Protein AF-A0A285V7R1-F1 (afdb_monomer_lite)

Foldseek 3Di:
DPDFFDLQLLVPQPVFDNLQSNLLRVLLVVQLVQAVVLVVVDDPVHDSLRDDDDPAYPVNLDQPLCVVVDDPVLSVLLSLLSSLLRCCSRHPFLEARFFLSVVSSVVSSLVSSVVVLVVQVVCVVVVHDDPDPDPRDSVSHDSPCVCVSHYPDDPSCLSNDPVSRPVCVPPPSCVVVVHDNRNPSVRRLPTDPPNPDCSRSVNVVDDPDPPDPDPD

Structure (mmCIF, N/CA/C/O backbone):
data_AF-A0A285V7R1-F1
#
_entry.id   AF-A0A285V7R1-F1
#
loop_
_atom_site.group_PDB
_atom_site.id
_atom_site.type_symbol
_atom_site.label_atom_id
_atom_site.label_alt_id
_atom_site.label_comp_id
_atom_site.label_asym_id
_atom_site.label_entity_id
_atom_site.label_seq_id
_atom_site.pdbx_PDB_ins_code
_atom_site.Cartn_x
_atom_site.Cartn_y
_atom_site.Cartn_z
_atom_site.occupancy
_atom_site.B_iso_or_equiv
_atom_site.auth_seq_id
_atom_site.auth_comp_id
_atom_site.auth_asym_id
_atom_site.auth_atom_id
_atom_site.pdbx_PDB_model_num
ATOM 1 N N . MET A 1 1 ? 13.152 -9.644 11.457 1.00 49.81 1 MET A N 1
ATOM 2 C CA . MET A 1 1 ? 12.628 -9.330 10.112 1.00 49.81 1 MET A CA 1
ATOM 3 C C . MET A 1 1 ? 13.692 -9.621 9.064 1.00 49.81 1 MET A C 1
ATOM 5 O O . MET A 1 1 ? 14.851 -9.293 9.326 1.00 49.81 1 MET A O 1
ATOM 9 N N . PRO A 1 2 ? 13.349 -10.250 7.923 1.00 57.34 2 PRO A N 1
ATOM 10 C CA . PRO A 1 2 ? 14.206 -10.184 6.740 1.00 57.34 2 PRO A CA 1
ATOM 11 C C . PRO A 1 2 ? 14.468 -8.711 6.382 1.00 57.34 2 PRO A C 1
ATOM 13 O O . PRO A 1 2 ? 13.667 -7.837 6.711 1.00 57.34 2 PRO A O 1
ATOM 16 N N . GLY A 1 3 ? 15.622 -8.414 5.781 1.00 64.81 3 GLY A N 1
ATOM 17 C CA . GLY A 1 3 ? 15.921 -7.048 5.346 1.00 64.81 3 GLY A CA 1
ATOM 18 C C . GLY A 1 3 ? 14.883 -6.569 4.329 1.00 64.81 3 GLY A C 1
ATOM 19 O O . GLY A 1 3 ? 14.431 -7.364 3.503 1.00 64.81 3 GLY A O 1
ATOM 20 N N . ARG A 1 4 ? 14.505 -5.285 4.389 1.00 75.38 4 ARG A N 1
ATOM 21 C CA . ARG A 1 4 ? 13.627 -4.676 3.382 1.00 75.38 4 ARG A CA 1
ATOM 22 C C . ARG A 1 4 ? 14.263 -4.819 1.999 1.00 75.38 4 ARG A C 1
ATOM 24 O O . ARG A 1 4 ? 15.473 -4.630 1.866 1.00 75.38 4 ARG A O 1
ATOM 31 N N . ALA A 1 5 ? 13.445 -5.137 0.997 1.00 79.19 5 ALA A N 1
ATOM 32 C CA . ALA A 1 5 ? 13.899 -5.220 -0.383 1.00 79.19 5 ALA A CA 1
ATOM 33 C C . ALA A 1 5 ? 14.548 -3.904 -0.842 1.00 79.19 5 ALA A C 1
ATOM 35 O O . ALA A 1 5 ? 14.125 -2.802 -0.488 1.00 79.19 5 ALA A O 1
ATOM 36 N N . THR A 1 6 ? 15.594 -4.043 -1.641 1.00 83.62 6 THR A N 1
ATOM 37 C CA . THR A 1 6 ? 16.353 -2.963 -2.262 1.00 83.62 6 THR A CA 1
ATOM 38 C C . THR A 1 6 ? 15.964 -2.820 -3.733 1.00 83.62 6 THR A C 1
ATOM 40 O O . THR A 1 6 ? 15.313 -3.693 -4.308 1.00 83.62 6 THR A O 1
ATOM 43 N N . SER A 1 7 ? 16.418 -1.752 -4.391 1.00 80.94 7 SER A N 1
ATOM 44 C CA . SER A 1 7 ? 16.203 -1.571 -5.834 1.00 80.94 7 SER A CA 1
ATOM 45 C C . SER A 1 7 ? 16.801 -2.704 -6.680 1.00 80.94 7 SER A C 1
ATOM 47 O O . SER A 1 7 ? 16.308 -2.986 -7.770 1.00 80.94 7 SER A O 1
ATOM 49 N N . GLN A 1 8 ? 17.845 -3.380 -6.182 1.00 82.69 8 GLN A N 1
ATOM 50 C CA . GLN A 1 8 ? 18.452 -4.533 -6.855 1.00 82.69 8 GLN A CA 1
ATOM 51 C C . GLN A 1 8 ? 17.553 -5.768 -6.814 1.00 82.69 8 GLN A C 1
ATOM 53 O O . GLN A 1 8 ? 17.545 -6.529 -7.777 1.00 82.69 8 GLN A O 1
ATOM 58 N N . ASP A 1 9 ? 16.791 -5.947 -5.735 1.00 85.81 9 ASP A N 1
ATOM 59 C CA . ASP A 1 9 ? 15.893 -7.092 -5.585 1.00 85.81 9 ASP A CA 1
ATOM 60 C C . ASP A 1 9 ? 14.731 -6.962 -6.576 1.00 85.81 9 ASP A C 1
ATOM 62 O O . ASP A 1 9 ? 14.495 -7.863 -7.377 1.00 85.81 9 ASP A O 1
ATOM 66 N N . PHE A 1 10 ? 14.121 -5.773 -6.655 1.00 84.75 10 PHE A N 1
ATOM 67 C CA . PHE A 1 10 ? 13.084 -5.480 -7.650 1.00 84.75 10 PHE A CA 1
ATOM 68 C C . PHE A 1 10 ? 13.558 -5.768 -9.075 1.00 84.75 10 PHE A C 1
ATOM 70 O O . PHE A 1 10 ? 12.815 -6.370 -9.846 1.00 84.75 10 PHE A O 1
ATOM 77 N N . ALA A 1 11 ? 14.807 -5.424 -9.420 1.00 79.94 11 ALA A N 1
ATOM 78 C CA . ALA A 1 11 ? 15.379 -5.647 -10.750 1.00 79.94 11 ALA A CA 1
ATOM 79 C C . ALA A 1 11 ? 15.362 -7.119 -11.218 1.00 79.94 11 ALA A C 1
ATOM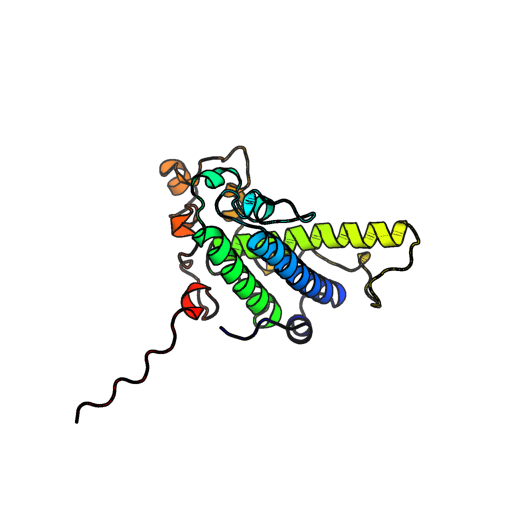 81 O O . ALA A 1 11 ? 15.471 -7.365 -12.422 1.00 79.94 11 ALA A O 1
ATOM 82 N N . ALA A 1 12 ? 15.208 -8.086 -10.308 1.00 81.12 12 ALA A N 1
ATOM 83 C CA . ALA A 1 12 ? 15.121 -9.508 -10.630 1.00 81.12 12 ALA A CA 1
ATOM 84 C C . ALA A 1 12 ? 13.745 -9.950 -11.173 1.00 81.12 12 ALA A C 1
ATOM 86 O O . ALA A 1 12 ? 13.634 -11.059 -11.700 1.00 81.12 12 ALA A O 1
ATOM 87 N N . TRP A 1 13 ? 12.705 -9.111 -11.098 1.00 84.06 13 TRP A N 1
ATOM 88 C CA . TRP A 1 13 ? 11.361 -9.446 -11.580 1.00 84.06 13 TRP A CA 1
ATOM 89 C C . TRP A 1 13 ? 11.229 -9.271 -13.100 1.00 84.06 13 TRP A C 1
ATOM 91 O O . TRP A 1 13 ? 10.840 -8.220 -13.606 1.00 84.06 13 TRP A O 1
ATOM 101 N N . LEU A 1 14 ? 11.591 -10.310 -13.853 1.00 82.50 14 LEU A N 1
ATOM 102 C CA . LEU A 1 14 ? 11.719 -10.247 -15.317 1.00 82.50 14 LEU A CA 1
ATOM 103 C C . LEU A 1 14 ? 10.397 -10.097 -16.087 1.00 82.50 14 LEU A C 1
ATOM 105 O O . LEU A 1 14 ? 10.441 -9.726 -17.257 1.00 82.50 14 LEU A O 1
ATOM 109 N N . GLU A 1 15 ? 9.258 -10.399 -15.463 1.00 86.25 15 GLU A N 1
ATOM 110 C CA . GLU A 1 15 ? 7.929 -10.281 -16.085 1.00 86.25 15 GLU A CA 1
ATOM 111 C C . GLU A 1 15 ? 7.497 -8.821 -16.260 1.00 86.25 15 GLU A C 1
ATOM 113 O O . GLU A 1 15 ? 6.800 -8.505 -17.218 1.00 86.25 15 GLU A O 1
ATOM 118 N N . LEU A 1 16 ? 7.980 -7.924 -15.396 1.00 87.12 16 LEU A N 1
ATOM 119 C CA . LEU A 1 16 ? 7.752 -6.488 -15.516 1.00 87.12 16 LEU A CA 1
ATOM 120 C C . LEU A 1 16 ? 8.839 -5.829 -16.367 1.00 87.12 16 LEU A C 1
ATOM 122 O O . LEU A 1 16 ? 9.988 -6.279 -16.422 1.00 87.12 16 LEU A O 1
ATOM 126 N N . ASN A 1 17 ? 8.519 -4.716 -17.020 1.00 90.19 17 ASN A N 1
ATOM 127 C CA . ASN A 1 17 ? 9.541 -3.929 -17.704 1.00 90.19 17 ASN A CA 1
ATOM 128 C C . ASN A 1 17 ? 10.424 -3.151 -16.688 1.00 90.19 17 ASN A C 1
ATOM 130 O O . ASN A 1 17 ? 10.045 -2.994 -15.522 1.00 90.19 17 ASN A O 1
ATOM 134 N N . PRO A 1 18 ? 11.636 -2.700 -17.076 1.00 88.75 18 PRO A N 1
ATOM 135 C CA . PRO A 1 18 ? 12.550 -2.011 -16.162 1.00 88.75 18 PRO A CA 1
ATOM 136 C C . PRO A 1 18 ? 11.983 -0.749 -15.508 1.00 88.75 18 PRO A C 1
ATOM 138 O O . PRO A 1 18 ? 12.280 -0.513 -14.337 1.00 88.75 18 PRO A O 1
ATOM 141 N N . ASP A 1 19 ? 11.189 0.031 -16.241 1.00 89.06 19 ASP A N 1
ATOM 142 C CA . ASP A 1 19 ? 10.582 1.267 -15.748 1.00 89.06 19 ASP A CA 1
ATOM 143 C C . ASP A 1 19 ? 9.539 0.972 -14.671 1.00 89.06 19 ASP A C 1
ATOM 145 O O . ASP A 1 19 ? 9.616 1.520 -13.576 1.00 89.06 19 ASP A O 1
ATOM 149 N N . THR A 1 20 ? 8.669 -0.007 -14.913 1.00 91.62 20 THR A N 1
ATOM 150 C CA . THR A 1 20 ? 7.651 -0.469 -13.956 1.00 91.62 20 THR A CA 1
ATOM 151 C C . THR A 1 20 ? 8.283 -0.965 -12.659 1.00 91.62 20 THR A C 1
ATOM 153 O O . THR A 1 20 ? 7.852 -0.604 -11.569 1.00 91.62 20 THR A O 1
ATOM 156 N N . ARG A 1 21 ? 9.371 -1.742 -12.742 1.00 90.62 21 ARG A N 1
ATOM 157 C CA . ARG A 1 21 ? 10.085 -2.210 -11.542 1.00 90.62 21 ARG A CA 1
ATOM 158 C C . ARG A 1 21 ? 10.664 -1.073 -10.708 1.00 90.62 21 ARG A C 1
ATOM 160 O O . ARG A 1 21 ? 10.582 -1.104 -9.481 1.00 90.62 21 ARG A O 1
ATOM 167 N N . ALA A 1 22 ? 11.311 -0.114 -11.363 1.00 88.75 22 ALA A N 1
ATOM 168 C CA . ALA A 1 22 ? 11.903 1.021 -10.671 1.00 88.75 22 ALA A CA 1
ATOM 169 C C . ALA A 1 22 ? 10.826 1.918 -10.059 1.00 88.75 22 ALA A C 1
ATOM 171 O O . ALA A 1 22 ? 10.998 2.396 -8.939 1.00 88.75 22 ALA A O 1
ATOM 172 N N . HIS A 1 23 ? 9.709 2.076 -10.770 1.00 91.25 23 HIS A N 1
ATOM 173 C CA . HIS A 1 23 ? 8.540 2.809 -10.313 1.00 91.25 23 HIS A CA 1
ATOM 174 C C . HIS A 1 23 ? 7.912 2.176 -9.072 1.00 91.25 23 HIS A C 1
ATOM 176 O O . HIS A 1 23 ? 7.717 2.860 -8.069 1.00 91.25 23 HIS A O 1
ATOM 182 N N . LEU A 1 24 ? 7.699 0.857 -9.074 1.00 92.69 24 LEU A N 1
ATOM 183 C CA . LEU A 1 24 ? 7.219 0.126 -7.898 1.00 92.69 24 LEU A CA 1
ATOM 184 C C . LEU A 1 24 ? 8.167 0.274 -6.704 1.00 92.69 24 LEU A C 1
ATOM 186 O O . LEU A 1 24 ? 7.719 0.527 -5.587 1.00 92.69 24 LEU A O 1
ATOM 190 N N . TRP A 1 25 ? 9.480 0.146 -6.919 1.00 91.75 25 TRP A N 1
ATOM 191 C CA . TRP A 1 25 ? 10.459 0.310 -5.842 1.00 91.75 25 TRP A CA 1
ATOM 192 C C . TRP A 1 25 ? 10.450 1.731 -5.254 1.00 91.75 25 TRP A C 1
ATOM 194 O O . TRP A 1 25 ? 10.499 1.896 -4.029 1.00 91.75 25 TRP A O 1
ATOM 204 N N . LEU A 1 26 ? 10.388 2.751 -6.118 1.00 91.00 26 LEU A N 1
ATOM 205 C CA . LEU A 1 26 ? 10.304 4.151 -5.706 1.00 91.00 26 LEU A CA 1
ATOM 206 C C . LEU A 1 26 ? 9.024 4.394 -4.904 1.00 91.00 26 LEU A C 1
ATOM 208 O O . LEU A 1 26 ? 9.094 4.936 -3.804 1.00 91.00 26 LEU A O 1
ATOM 212 N N . THR A 1 27 ? 7.892 3.907 -5.409 1.00 93.94 27 THR A N 1
ATOM 213 C CA . THR A 1 27 ? 6.588 3.980 -4.742 1.00 93.94 27 THR A CA 1
ATOM 214 C C . THR A 1 27 ? 6.634 3.343 -3.359 1.00 93.94 27 THR A C 1
ATOM 216 O O . THR A 1 27 ? 6.249 3.969 -2.381 1.00 93.94 27 THR A O 1
ATOM 219 N N . CYS A 1 28 ? 7.176 2.127 -3.245 1.00 94.81 28 CYS A N 1
ATOM 220 C CA . CYS A 1 28 ? 7.317 1.437 -1.964 1.00 94.81 28 CYS A CA 1
ATOM 221 C C . CYS A 1 28 ? 8.143 2.250 -0.957 1.00 94.81 28 CYS A C 1
ATOM 223 O O . CYS A 1 28 ? 7.855 2.248 0.237 1.00 94.81 28 CYS A O 1
ATOM 225 N N . SER A 1 29 ? 9.191 2.925 -1.432 1.00 91.81 29 SER A N 1
ATOM 226 C CA . SER A 1 29 ? 10.060 3.742 -0.585 1.00 91.81 29 SER A CA 1
ATOM 227 C C . SER A 1 29 ? 9.351 5.021 -0.126 1.00 91.81 29 SER A C 1
ATOM 229 O O . SER A 1 29 ? 9.396 5.328 1.063 1.00 91.81 29 SER A O 1
ATOM 231 N N . LEU A 1 30 ? 8.650 5.711 -1.034 1.00 92.50 30 LEU A N 1
ATOM 232 C CA . LEU A 1 30 ? 7.857 6.905 -0.723 1.00 92.50 30 LEU A CA 1
ATOM 233 C C . LEU A 1 30 ? 6.709 6.591 0.236 1.00 92.50 30 LEU A C 1
ATOM 235 O O . LEU A 1 30 ? 6.613 7.235 1.273 1.00 92.50 30 LEU A O 1
ATOM 239 N N . LEU A 1 31 ? 5.918 5.554 -0.046 1.00 94.88 31 LEU A N 1
ATOM 240 C CA . LEU A 1 31 ? 4.774 5.173 0.783 1.00 94.88 31 LEU A CA 1
ATOM 241 C C . LEU A 1 31 ? 5.195 4.846 2.219 1.00 94.88 31 LEU A C 1
ATOM 243 O O . LEU A 1 31 ? 4.520 5.209 3.178 1.00 94.88 31 LEU A O 1
ATOM 247 N N . VAL A 1 32 ? 6.341 4.185 2.403 1.00 94.44 32 VAL A N 1
ATOM 248 C CA . VAL A 1 32 ? 6.857 3.950 3.755 1.00 94.44 32 VAL A CA 1
ATOM 249 C C . VAL A 1 32 ? 7.204 5.258 4.464 1.00 94.44 32 VAL A C 1
ATOM 251 O O . VAL A 1 32 ? 6.925 5.384 5.657 1.00 94.44 32 VAL A O 1
ATOM 254 N N . ASP A 1 33 ? 7.860 6.190 3.779 1.00 92.69 33 ASP A N 1
ATOM 255 C CA . ASP A 1 33 ? 8.257 7.462 4.379 1.00 92.69 33 ASP A CA 1
ATOM 256 C C . ASP A 1 33 ? 7.028 8.337 4.691 1.00 92.69 33 ASP A C 1
ATOM 258 O O . ASP A 1 33 ? 6.968 8.920 5.774 1.00 92.69 33 ASP A O 1
ATOM 262 N N . GLU A 1 34 ? 6.021 8.346 3.812 1.00 92.94 34 GLU A N 1
ATOM 263 C CA . GLU A 1 34 ? 4.719 9.006 3.996 1.00 92.94 34 GLU A CA 1
ATOM 264 C C . GLU A 1 34 ? 3.999 8.470 5.248 1.00 92.94 34 GLU A C 1
ATOM 266 O O . GLU A 1 34 ? 3.727 9.222 6.186 1.00 92.94 34 GLU A O 1
ATOM 271 N N . LEU A 1 35 ? 3.796 7.151 5.343 1.00 93.38 35 LEU A N 1
ATOM 272 C CA . LEU A 1 35 ? 3.102 6.537 6.484 1.00 93.38 35 LEU A CA 1
ATOM 273 C C . LEU A 1 35 ? 3.888 6.663 7.796 1.00 93.38 35 LEU A C 1
ATOM 275 O O . LEU A 1 35 ? 3.304 6.785 8.873 1.00 93.38 35 LEU A O 1
ATOM 279 N N . ARG A 1 36 ? 5.224 6.650 7.742 1.00 91.56 36 ARG A N 1
ATOM 280 C CA . ARG A 1 36 ? 6.051 6.921 8.927 1.00 91.56 36 ARG A CA 1
ATOM 281 C C . ARG A 1 36 ? 5.901 8.356 9.404 1.00 91.56 36 ARG A C 1
ATOM 283 O O . ARG A 1 36 ? 5.814 8.560 10.609 1.00 91.56 36 ARG A O 1
ATOM 290 N N . ALA A 1 37 ? 5.850 9.323 8.490 1.00 91.38 37 ALA A N 1
ATOM 291 C CA . ALA A 1 37 ? 5.622 10.714 8.854 1.00 91.38 37 ALA A CA 1
ATOM 292 C C . ALA A 1 37 ? 4.262 10.896 9.550 1.00 91.38 37 ALA A C 1
ATOM 294 O O . ALA A 1 37 ? 4.185 11.619 10.542 1.00 91.38 37 ALA A O 1
ATOM 295 N N . GLU A 1 38 ? 3.215 10.199 9.096 1.00 92.19 38 GLU A N 1
ATOM 296 C CA . GLU A 1 38 ? 1.900 10.210 9.757 1.00 92.19 38 GLU A CA 1
ATOM 297 C C . GLU A 1 38 ? 1.934 9.561 11.146 1.00 92.19 38 GLU A C 1
ATOM 299 O O . GLU A 1 38 ? 1.393 10.122 12.103 1.00 92.19 38 GLU A O 1
ATOM 304 N N . LEU A 1 39 ? 2.628 8.426 11.300 1.00 91.06 39 LEU A N 1
ATOM 305 C CA . LEU A 1 39 ? 2.841 7.806 12.613 1.00 91.06 39 LEU A CA 1
ATOM 306 C C . LEU A 1 39 ? 3.602 8.730 13.572 1.00 91.06 39 LEU A C 1
ATOM 308 O O . LEU A 1 39 ? 3.228 8.833 14.737 1.00 91.06 39 LEU A O 1
ATOM 312 N N . ASP A 1 40 ? 4.644 9.413 13.097 1.00 90.56 40 ASP A N 1
ATOM 313 C CA . ASP A 1 40 ? 5.443 10.339 13.908 1.00 90.56 40 ASP A CA 1
ATOM 314 C C . ASP A 1 40 ? 4.665 11.616 14.282 1.00 90.56 40 ASP A C 1
ATOM 316 O O . ASP A 1 40 ? 4.959 12.246 15.301 1.00 90.56 40 ASP A O 1
ATOM 320 N N . ALA A 1 41 ? 3.674 12.000 13.473 1.00 89.25 41 ALA A N 1
ATOM 321 C CA . ALA A 1 41 ? 2.787 13.135 13.724 1.00 89.25 41 ALA A CA 1
ATOM 322 C C . ALA A 1 41 ? 1.546 12.783 14.565 1.00 89.25 41 ALA A C 1
ATOM 324 O O . ALA A 1 41 ? 0.845 13.688 15.019 1.00 89.25 41 ALA A O 1
ATOM 325 N N . THR A 1 42 ? 1.282 11.492 14.782 1.00 88.25 42 THR A N 1
ATOM 326 C CA . THR A 1 42 ? 0.203 10.990 15.644 1.00 88.25 42 THR A CA 1
ATOM 327 C C . THR A 1 42 ? 0.503 11.329 17.109 1.00 88.25 42 THR A C 1
ATOM 329 O O . THR A 1 42 ? 1.636 11.194 17.576 1.00 88.25 42 THR A O 1
ATOM 332 N N . ASP A 1 43 ? -0.515 11.734 17.869 1.00 85.75 43 ASP A N 1
ATOM 333 C CA . ASP A 1 43 ? -0.386 12.022 19.300 1.00 85.75 43 ASP A CA 1
ATOM 334 C C . ASP A 1 43 ? -1.523 11.388 20.126 1.00 85.75 43 ASP A C 1
ATOM 336 O O . ASP A 1 43 ? -2.147 10.416 19.709 1.00 85.75 43 ASP A O 1
ATOM 340 N N . ALA A 1 44 ? -1.742 11.856 21.359 1.00 77.56 44 ALA A N 1
ATOM 341 C CA . ALA A 1 44 ? -2.772 11.291 22.233 1.00 77.56 44 ALA A CA 1
ATOM 342 C C . ALA A 1 44 ? -4.210 11.583 21.760 1.00 77.56 44 ALA A C 1
ATOM 344 O O . ALA A 1 44 ? -5.121 10.853 22.153 1.00 77.56 44 ALA A O 1
ATOM 345 N N . ASP A 1 45 ? -4.404 12.629 20.954 1.00 81.00 45 ASP A N 1
ATOM 346 C CA . ASP A 1 45 ? -5.710 13.142 20.536 1.00 81.00 45 ASP A CA 1
ATOM 347 C C . ASP A 1 45 ? -5.965 12.964 19.028 1.00 81.00 45 ASP A C 1
ATOM 349 O O . ASP A 1 45 ? -7.097 13.152 18.584 1.00 81.00 45 ASP A O 1
ATOM 353 N N . CYS A 1 46 ? -4.945 12.591 18.251 1.00 84.06 46 CYS A N 1
ATOM 354 C CA . CYS A 1 46 ? -5.017 12.400 16.805 1.00 84.06 46 CYS A CA 1
ATOM 355 C C . CYS A 1 46 ? -4.567 10.988 16.428 1.00 84.06 46 CYS A C 1
ATOM 357 O O . CYS A 1 46 ? -3.480 10.573 16.827 1.00 84.06 46 CYS A O 1
ATOM 359 N N . GLN A 1 47 ? -5.385 10.250 15.674 1.00 87.62 47 GLN A N 1
ATOM 360 C CA . GLN A 1 47 ? -5.031 8.924 15.156 1.00 87.62 47 GLN A CA 1
ATOM 361 C C . GLN A 1 47 ? -4.301 9.012 13.802 1.00 87.62 47 GLN A C 1
ATOM 363 O O . GLN A 1 47 ? -4.501 9.981 13.071 1.00 87.62 47 GLN A O 1
ATOM 368 N N . PRO A 1 48 ? -3.529 7.984 13.391 1.00 83.94 48 PRO A N 1
ATOM 369 C CA . PRO A 1 48 ? -2.765 8.033 12.139 1.00 83.94 48 PRO A CA 1
ATOM 370 C C . PRO A 1 48 ? -3.619 8.320 10.894 1.00 83.94 48 PRO A C 1
ATOM 372 O O . PRO A 1 48 ? -3.226 9.101 10.044 1.00 83.94 48 PRO A O 1
ATOM 375 N N . TRP A 1 49 ? -4.829 7.760 10.812 1.00 87.50 49 TRP A N 1
ATOM 376 C CA . TRP A 1 49 ? -5.782 7.969 9.705 1.00 87.50 49 TRP A CA 1
ATOM 377 C C . TRP A 1 49 ? -6.573 9.291 9.779 1.00 87.50 49 TRP A C 1
ATOM 379 O O . TRP A 1 49 ? -7.531 9.480 9.026 1.00 87.50 49 TRP A O 1
ATOM 389 N N . GLU A 1 50 ? -6.243 10.167 10.728 1.00 87.44 50 GLU A N 1
ATOM 390 C CA . GLU A 1 50 ? -6.773 11.534 10.855 1.00 87.44 50 GLU A CA 1
ATOM 391 C C . GLU A 1 50 ? -5.712 12.590 10.508 1.00 87.44 50 GLU A C 1
ATOM 393 O O . GLU A 1 50 ? -6.033 13.771 10.372 1.00 87.44 50 GLU A O 1
ATOM 398 N N . VAL A 1 51 ? -4.456 12.164 10.358 1.00 85.50 51 VAL A N 1
ATOM 399 C CA . VAL A 1 51 ? -3.343 12.994 9.914 1.00 85.50 51 VAL A CA 1
ATOM 400 C C . VAL A 1 51 ? -3.347 13.041 8.384 1.00 85.50 51 VAL A C 1
ATOM 402 O O . VAL A 1 51 ? -3.465 12.011 7.736 1.00 85.50 51 VAL A O 1
ATOM 405 N N . GLU A 1 52 ? -3.201 14.235 7.807 1.00 84.06 52 GLU A N 1
ATOM 406 C CA . GLU A 1 52 ? -3.108 14.441 6.355 1.00 84.06 52 GLU A CA 1
ATOM 407 C C . GLU A 1 52 ? -1.814 15.218 6.061 1.00 84.06 52 GLU A C 1
ATOM 409 O O . GLU A 1 52 ? -1.759 16.445 6.192 1.00 84.06 52 GLU A O 1
ATOM 414 N N . LEU A 1 53 ? -0.728 14.494 5.761 1.00 82.50 53 LEU A N 1
ATOM 415 C CA . LEU A 1 53 ? 0.602 15.080 5.506 1.00 82.50 53 LEU A CA 1
ATOM 416 C C . LEU A 1 53 ? 1.060 14.985 4.050 1.00 82.50 53 LEU A C 1
ATOM 418 O O . LEU A 1 53 ? 2.010 15.671 3.668 1.00 82.50 53 LEU A O 1
ATOM 422 N N . GLY A 1 54 ? 0.407 14.151 3.250 1.00 73.19 54 GLY A N 1
ATOM 423 C CA . GLY A 1 54 ? 0.782 13.883 1.871 1.00 73.19 54 GLY A CA 1
ATOM 424 C C . GLY A 1 54 ? -0.435 13.602 0.997 1.00 73.19 54 GLY A C 1
ATOM 425 O O . GLY A 1 54 ? -1.561 13.605 1.490 1.00 73.19 54 GLY A O 1
ATOM 426 N N . PRO A 1 55 ? -0.212 13.365 -0.305 1.00 76.38 55 PRO A N 1
ATOM 427 C CA . PRO A 1 55 ? -1.283 13.047 -1.248 1.00 76.38 55 PRO A CA 1
ATOM 428 C C . PRO A 1 55 ? -1.901 11.661 -1.008 1.00 76.38 55 PRO A C 1
ATOM 430 O O . PRO A 1 55 ? -2.920 11.345 -1.613 1.00 76.38 55 PRO A O 1
ATOM 433 N N . PHE A 1 56 ? -1.269 10.831 -0.174 1.00 86.38 56 PHE A N 1
ATOM 434 C CA . PHE A 1 56 ? -1.688 9.469 0.115 1.00 86.38 56 PHE A CA 1
ATOM 435 C C . PHE A 1 56 ? -1.232 9.069 1.522 1.00 86.38 56 PHE A C 1
ATOM 437 O O . PHE A 1 56 ? -0.062 9.260 1.866 1.00 86.38 56 PHE A O 1
ATOM 444 N N . GLY A 1 57 ? -2.142 8.521 2.326 1.00 90.56 57 GLY A N 1
ATOM 445 C CA . GLY A 1 57 ? -1.877 8.196 3.730 1.00 90.56 57 GLY A CA 1
ATOM 446 C C . GLY A 1 57 ? -2.661 6.995 4.251 1.00 90.56 57 GLY A C 1
ATOM 447 O O . GLY A 1 57 ? -3.285 6.244 3.494 1.00 90.56 57 GLY A O 1
ATOM 448 N N . PHE A 1 58 ? -2.676 6.804 5.575 1.00 91.44 58 PHE A N 1
ATOM 449 C CA . PHE A 1 58 ? -3.449 5.716 6.198 1.00 91.44 58 PHE A CA 1
ATOM 450 C C . PHE A 1 58 ? -4.945 5.797 5.882 1.00 91.44 58 PHE A C 1
ATOM 452 O O . PHE A 1 58 ? -5.622 4.768 5.839 1.00 91.44 58 PHE A O 1
ATOM 459 N N . ALA A 1 59 ? -5.462 7.011 5.680 1.00 90.38 59 ALA A N 1
ATOM 460 C CA . ALA A 1 59 ? -6.861 7.249 5.355 1.00 90.38 59 ALA A CA 1
ATOM 461 C C . ALA A 1 59 ? -7.285 6.626 4.013 1.00 90.38 59 ALA A C 1
ATOM 463 O O . ALA A 1 59 ? -8.448 6.233 3.901 1.00 90.38 59 ALA A O 1
ATOM 464 N N . ASP A 1 60 ? -6.354 6.512 3.060 1.00 92.25 60 ASP A N 1
ATOM 465 C CA . ASP A 1 60 ? -6.556 5.964 1.709 1.00 92.25 60 ASP A CA 1
ATOM 466 C C . ASP A 1 60 ? -6.193 4.471 1.633 1.00 92.25 60 ASP A C 1
ATOM 468 O O . ASP A 1 60 ? -6.783 3.687 0.883 1.00 92.25 60 ASP A O 1
ATOM 472 N N . CYS A 1 61 ? -5.237 4.057 2.469 1.00 93.69 61 CYS A N 1
ATOM 473 C CA . CYS A 1 61 ? -4.754 2.68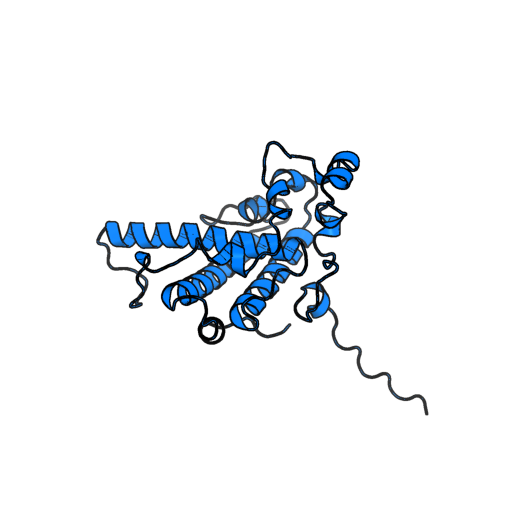2 2.553 1.00 93.69 61 CYS A CA 1
ATOM 474 C C . CYS A 1 61 ? -5.766 1.705 3.168 1.00 93.69 61 CYS A C 1
ATOM 476 O O . CYS A 1 61 ? -5.713 0.506 2.891 1.00 93.69 61 CYS A O 1
ATOM 478 N N . LEU A 1 62 ? -6.638 2.193 4.055 1.00 93.25 62 LEU A N 1
ATOM 479 C CA . LEU A 1 62 ? -7.524 1.366 4.872 1.00 93.25 62 LEU A CA 1
ATOM 480 C C . LEU A 1 62 ? -9.003 1.696 4.619 1.00 93.25 62 LEU A C 1
ATOM 482 O O . LEU A 1 62 ? -9.348 2.870 4.467 1.00 93.25 62 LEU A O 1
ATOM 486 N N . PRO A 1 63 ? -9.910 0.701 4.659 1.00 92.06 63 PRO A N 1
ATOM 487 C CA . PRO A 1 63 ? -11.336 0.927 4.432 1.00 92.06 63 PRO A CA 1
ATOM 488 C C . PRO A 1 63 ? -11.938 2.003 5.350 1.00 92.06 63 PRO A C 1
ATOM 490 O O . PRO A 1 63 ? -11.784 1.977 6.571 1.00 92.06 63 PRO A O 1
ATOM 493 N N . SER A 1 64 ? -12.660 2.976 4.800 1.00 90.06 64 SER A N 1
ATOM 494 C CA . SER A 1 64 ? -13.222 4.055 5.628 1.00 90.06 64 SER A CA 1
ATOM 495 C C . SER A 1 64 ? -14.396 3.581 6.499 1.00 90.06 64 SER A C 1
ATOM 497 O O . SER A 1 64 ? -14.540 4.044 7.634 1.00 90.06 64 SER A O 1
ATOM 499 N N . ALA A 1 65 ? -15.179 2.607 6.021 1.00 87.31 65 ALA A N 1
ATOM 500 C CA . ALA A 1 65 ? -16.345 2.061 6.718 1.00 87.31 65 ALA A CA 1
ATOM 501 C C . ALA A 1 65 ? -15.992 1.431 8.077 1.00 87.31 65 ALA A C 1
ATOM 503 O O . ALA A 1 65 ? -16.717 1.594 9.059 1.00 87.31 65 ALA A O 1
ATOM 504 N N . THR A 1 66 ? -14.832 0.777 8.172 1.00 86.62 66 THR A N 1
ATOM 505 C CA . THR A 1 66 ? -14.373 0.106 9.396 1.00 86.62 66 THR A CA 1
ATOM 506 C C . THR A 1 66 ? -13.548 1.004 10.316 1.00 86.62 66 THR A C 1
ATOM 508 O O . THR A 1 66 ? -13.109 0.542 11.369 1.00 86.62 66 THR A O 1
ATOM 511 N N . ARG A 1 67 ? -13.370 2.292 9.985 1.00 88.12 67 ARG A N 1
ATOM 512 C CA . ARG A 1 67 ? -12.507 3.223 10.735 1.00 88.12 67 ARG A CA 1
ATOM 513 C C . ARG A 1 67 ? -12.863 3.335 12.218 1.00 88.12 67 ARG A C 1
ATOM 515 O O . ARG A 1 67 ? -11.977 3.462 13.055 1.00 88.12 67 ARG A O 1
ATOM 522 N N . GLY A 1 68 ? -14.146 3.211 12.567 1.00 86.00 68 GLY A N 1
ATOM 523 C CA . GLY A 1 68 ? -14.602 3.201 13.965 1.00 86.00 68 GLY A CA 1
ATOM 524 C C . GLY A 1 68 ? -14.131 1.994 14.792 1.00 86.00 68 GLY A C 1
ATOM 525 O O . GLY A 1 68 ? -14.269 2.008 16.013 1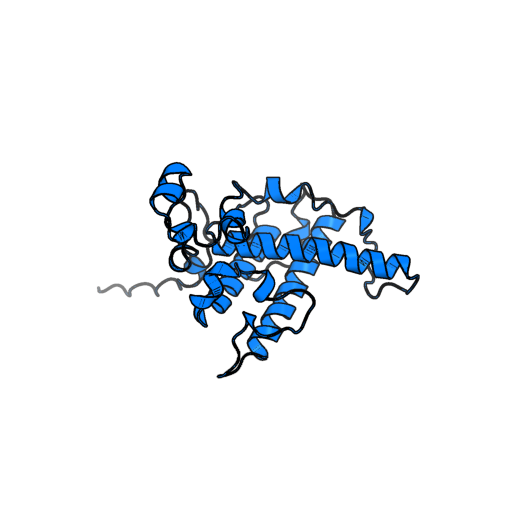.00 86.00 68 GLY A O 1
ATOM 526 N N . SER A 1 69 ? -13.584 0.965 14.143 1.00 86.75 69 SER A N 1
ATOM 527 C CA . SER A 1 69 ? -13.037 -0.241 14.775 1.00 86.75 69 SER A CA 1
ATOM 528 C C . SER A 1 69 ? -11.509 -0.243 14.836 1.00 86.75 69 SER A C 1
ATOM 530 O O . SER A 1 69 ? -10.934 -1.211 15.334 1.00 86.75 69 SER A O 1
ATOM 532 N N . TYR A 1 70 ? -10.850 0.797 14.317 1.00 90.19 70 TYR A N 1
ATOM 533 C CA . TYR A 1 70 ? -9.395 0.880 14.304 1.00 90.19 70 TYR A CA 1
ATOM 534 C C . TYR A 1 70 ? -8.840 1.273 15.663 1.00 90.19 70 TYR A C 1
ATOM 536 O O . TYR A 1 70 ? -9.452 1.996 16.450 1.00 90.19 70 TYR A O 1
ATOM 544 N N . ASP A 1 71 ? -7.633 0.796 15.910 1.00 85.00 71 ASP A N 1
ATOM 545 C CA . ASP A 1 71 ? -6.828 1.111 17.075 1.00 85.00 71 ASP A CA 1
ATOM 546 C C . ASP A 1 71 ? -5.366 1.336 16.661 1.00 85.00 71 ASP A C 1
ATOM 548 O O . ASP A 1 71 ? -4.982 1.152 15.502 1.00 85.00 71 ASP A O 1
ATOM 552 N N . ALA A 1 72 ? -4.520 1.716 17.619 1.00 80.31 72 ALA A N 1
ATOM 553 C CA . ALA A 1 72 ? -3.091 1.913 17.368 1.00 80.31 72 ALA A CA 1
ATOM 554 C C . ALA A 1 72 ? -2.397 0.651 16.811 1.00 80.31 72 ALA A C 1
ATOM 556 O O . ALA A 1 72 ? -1.371 0.748 16.137 1.00 80.31 72 ALA A O 1
ATOM 557 N N . TYR A 1 73 ? -2.950 -0.540 17.074 1.00 86.00 73 TYR A N 1
ATOM 558 C CA . TYR A 1 73 ? -2.430 -1.787 16.523 1.00 86.00 73 TYR A CA 1
ATOM 559 C C . TYR A 1 73 ? -2.705 -1.905 15.021 1.00 86.00 73 TYR A C 1
ATOM 561 O O . TYR A 1 73 ? -1.870 -2.445 14.304 1.00 86.00 73 TYR A O 1
ATOM 569 N N . THR A 1 74 ? -3.812 -1.349 14.529 1.00 90.25 74 THR A N 1
ATOM 570 C CA . THR A 1 74 ? -4.203 -1.400 13.113 1.00 90.25 74 THR A CA 1
ATOM 571 C C . THR A 1 74 ? -3.153 -0.749 12.208 1.00 90.25 74 THR A C 1
ATOM 573 O O . THR A 1 74 ? -2.698 -1.371 11.249 1.00 90.25 74 THR A O 1
ATOM 576 N N . ALA A 1 75 ? -2.692 0.460 12.544 1.00 90.94 75 ALA A N 1
ATOM 577 C CA . ALA A 1 75 ? -1.663 1.152 11.764 1.00 90.94 75 ALA A CA 1
ATOM 578 C C . ALA A 1 75 ? -0.316 0.407 11.805 1.00 90.94 75 ALA A C 1
ATOM 580 O O . ALA A 1 75 ? 0.328 0.211 10.774 1.00 90.94 75 ALA A O 1
ATOM 581 N N . LEU A 1 76 ? 0.083 -0.097 12.980 1.00 89.56 76 LEU A N 1
ATOM 582 C CA . LEU A 1 76 ? 1.302 -0.897 13.117 1.00 89.56 76 LEU A CA 1
ATOM 583 C C . LEU A 1 76 ? 1.223 -2.197 12.298 1.00 89.56 76 LEU A C 1
ATOM 585 O O . LEU A 1 76 ? 2.162 -2.536 11.580 1.00 89.56 76 LEU A O 1
ATOM 589 N N . ALA A 1 77 ? 0.095 -2.904 12.367 1.00 91.06 77 ALA A N 1
ATOM 590 C CA . ALA A 1 77 ? -0.164 -4.108 11.589 1.00 91.06 77 ALA A CA 1
ATOM 591 C C . ALA A 1 77 ? -0.080 -3.843 10.082 1.00 91.06 77 ALA A C 1
ATOM 593 O O . ALA A 1 77 ? 0.562 -4.616 9.370 1.00 91.06 77 ALA A O 1
ATOM 594 N N . PHE A 1 78 ? -0.655 -2.732 9.616 1.00 94.19 78 PHE A N 1
ATOM 595 C CA . PHE A 1 78 ? -0.553 -2.317 8.222 1.00 94.19 78 PHE A CA 1
ATOM 596 C C . PHE A 1 78 ? 0.902 -2.063 7.810 1.00 94.19 78 PHE A C 1
ATOM 598 O O . PHE A 1 78 ? 1.341 -2.584 6.791 1.00 94.19 78 PHE A O 1
ATOM 605 N N . THR A 1 79 ? 1.702 -1.354 8.619 1.00 92.50 79 THR A N 1
ATOM 606 C CA . THR A 1 79 ? 3.122 -1.130 8.275 1.00 92.50 79 THR A CA 1
ATOM 607 C C . THR A 1 79 ? 3.934 -2.425 8.199 1.00 92.50 79 THR A C 1
ATOM 609 O O . THR A 1 79 ? 4.792 -2.561 7.328 1.00 92.50 79 THR A O 1
ATOM 612 N N . HIS A 1 80 ? 3.641 -3.413 9.051 1.00 91.00 80 HIS A N 1
ATOM 613 C CA . HIS A 1 80 ? 4.262 -4.735 8.952 1.00 91.00 80 HIS A CA 1
ATOM 614 C C . HIS A 1 80 ? 3.831 -5.487 7.688 1.00 91.00 80 HIS A C 1
ATOM 616 O O . HIS A 1 80 ? 4.662 -6.143 7.061 1.00 91.00 80 HIS A O 1
ATOM 622 N N . ALA A 1 81 ? 2.555 -5.398 7.310 1.00 93.69 81 ALA A N 1
ATOM 623 C CA . ALA A 1 81 ? 2.059 -5.981 6.070 1.00 93.69 81 ALA A CA 1
ATOM 624 C C . ALA A 1 81 ? 2.663 -5.293 4.836 1.00 93.69 81 ALA A C 1
ATOM 626 O O . ALA A 1 81 ? 3.023 -5.969 3.877 1.00 93.69 81 ALA A O 1
ATOM 627 N N . LEU A 1 82 ? 2.873 -3.976 4.887 1.00 94.88 82 LEU A N 1
ATOM 628 C CA . LEU A 1 82 ? 3.585 -3.236 3.850 1.00 94.88 82 LEU A CA 1
ATOM 629 C C . LEU A 1 82 ? 5.035 -3.706 3.718 1.00 94.88 82 LEU A C 1
ATOM 631 O O . LEU A 1 82 ? 5.481 -3.990 2.611 1.00 94.88 82 LEU A O 1
ATOM 635 N N . ASP A 1 83 ? 5.766 -3.876 4.822 1.00 91.62 83 ASP A N 1
ATOM 636 C CA . ASP A 1 83 ? 7.117 -4.447 4.766 1.00 91.62 83 ASP A CA 1
ATOM 637 C C . ASP A 1 83 ? 7.119 -5.878 4.179 1.00 91.62 83 ASP A C 1
ATOM 639 O O . ASP A 1 83 ? 8.036 -6.228 3.428 1.00 91.62 83 ASP A O 1
ATOM 643 N N . ALA A 1 84 ? 6.088 -6.688 4.461 1.00 91.00 84 ALA A N 1
ATOM 644 C CA . ALA A 1 84 ? 5.881 -8.012 3.859 1.00 91.00 84 ALA A CA 1
ATOM 645 C C . ALA A 1 84 ? 5.661 -7.946 2.348 1.00 91.00 84 ALA A C 1
ATOM 647 O O . ALA A 1 84 ? 6.361 -8.628 1.596 1.00 91.00 84 ALA A O 1
ATOM 648 N N . VAL A 1 85 ? 4.770 -7.069 1.894 1.00 93.00 85 VAL A N 1
ATOM 649 C CA . VAL A 1 85 ? 4.514 -6.813 0.473 1.00 93.00 85 VAL A CA 1
ATOM 650 C C . VAL A 1 85 ? 5.778 -6.342 -0.244 1.00 93.00 85 VAL A C 1
ATOM 652 O O . VAL A 1 85 ? 6.148 -6.915 -1.267 1.00 93.00 85 VAL A O 1
ATOM 655 N N . ILE A 1 86 ? 6.505 -5.370 0.315 1.00 92.62 86 ILE A N 1
ATOM 656 C CA . ILE A 1 86 ? 7.759 -4.863 -0.262 1.00 92.62 86 ILE A CA 1
ATOM 657 C C . ILE A 1 86 ? 8.785 -5.990 -0.392 1.00 92.62 86 ILE A C 1
ATOM 659 O O . ILE A 1 86 ? 9.464 -6.117 -1.415 1.00 92.62 86 ILE A O 1
ATOM 663 N N . TRP A 1 87 ? 8.905 -6.828 0.640 1.00 89.38 87 TRP A N 1
ATOM 664 C CA . TRP A 1 87 ? 9.798 -7.976 0.595 1.00 89.38 87 TRP A CA 1
ATOM 665 C C . TRP A 1 87 ? 9.395 -8.972 -0.499 1.00 89.38 87 TRP A C 1
ATOM 667 O O . TRP A 1 87 ? 10.281 -9.415 -1.233 1.00 89.38 87 TRP A O 1
ATOM 677 N N . LYS A 1 88 ? 8.099 -9.283 -0.647 1.00 89.12 88 LYS A N 1
ATOM 678 C CA . LYS A 1 88 ? 7.568 -10.183 -1.686 1.00 89.12 88 LYS A CA 1
ATOM 679 C C . LYS A 1 88 ? 7.818 -9.648 -3.091 1.00 89.12 88 LYS A C 1
ATOM 681 O O . LYS A 1 88 ? 8.412 -10.360 -3.894 1.00 89.12 88 LYS A O 1
ATOM 686 N N . LEU A 1 89 ? 7.461 -8.392 -3.359 1.00 90.06 89 LEU A N 1
ATOM 687 C CA . LEU A 1 89 ? 7.660 -7.750 -4.664 1.00 90.06 89 LEU A CA 1
ATOM 688 C C . LEU A 1 89 ? 9.134 -7.776 -5.100 1.00 90.06 89 LEU A C 1
ATOM 690 O O . LEU A 1 89 ? 9.430 -7.997 -6.272 1.00 90.06 89 LEU A O 1
ATOM 694 N N . GLY A 1 90 ? 10.066 -7.596 -4.157 1.00 88.12 90 GLY A N 1
ATOM 695 C CA . GLY A 1 90 ? 11.498 -7.633 -4.452 1.00 88.12 90 GLY A CA 1
ATOM 696 C C . GLY A 1 90 ? 12.114 -9.036 -4.503 1.00 88.12 90 GLY A C 1
ATOM 697 O O . GLY A 1 90 ? 12.937 -9.314 -5.366 1.00 88.12 90 GLY A O 1
ATOM 698 N N . ASN A 1 91 ? 11.770 -9.930 -3.573 1.00 85.25 91 ASN A N 1
ATOM 699 C CA . ASN A 1 91 ? 12.515 -11.183 -3.359 1.00 85.25 91 ASN A CA 1
ATOM 700 C C . ASN A 1 91 ? 11.770 -12.437 -3.818 1.00 85.25 91 ASN A C 1
ATOM 702 O O . ASN A 1 91 ? 12.392 -13.485 -4.003 1.00 85.25 91 ASN A O 1
ATOM 706 N N . GLN A 1 92 ? 10.450 -12.359 -3.957 1.00 85.00 92 GLN A N 1
ATOM 707 C CA . GLN A 1 92 ? 9.597 -13.470 -4.367 1.00 85.00 92 GLN A CA 1
ATOM 708 C C . GLN A 1 92 ? 8.514 -12.984 -5.342 1.00 85.00 92 GLN A C 1
ATOM 710 O O . GLN A 1 92 ? 7.323 -13.095 -5.039 1.00 85.00 92 GLN A O 1
ATOM 715 N N . PRO A 1 93 ? 8.909 -12.432 -6.503 1.00 79.12 93 PRO A N 1
ATOM 716 C CA . PRO A 1 93 ? 7.959 -11.899 -7.470 1.00 79.12 93 PRO A CA 1
ATOM 717 C C . PRO A 1 93 ? 6.912 -12.946 -7.871 1.00 79.12 93 PRO A C 1
ATOM 719 O O . PRO A 1 93 ? 7.235 -14.126 -8.026 1.00 79.12 93 PRO A O 1
ATOM 722 N N . GLY A 1 94 ? 5.657 -12.508 -7.997 1.00 78.19 94 GLY A N 1
ATOM 723 C CA . GLY A 1 94 ? 4.498 -13.379 -8.229 1.00 78.19 94 GLY A CA 1
ATOM 724 C C . GLY A 1 94 ? 3.961 -14.082 -6.974 1.00 78.19 94 GLY A C 1
ATOM 725 O O . GLY A 1 94 ? 2.995 -14.837 -7.059 1.00 78.19 94 GLY A O 1
ATOM 726 N N . THR A 1 95 ? 4.558 -13.855 -5.798 1.00 86.00 95 THR A N 1
ATOM 727 C CA . THR A 1 95 ? 3.971 -14.319 -4.532 1.00 86.00 95 THR A CA 1
ATOM 728 C C . THR A 1 95 ? 2.818 -13.411 -4.144 1.00 86.00 95 THR A C 1
ATOM 730 O O . THR A 1 95 ? 3.001 -12.210 -3.947 1.00 86.00 95 THR A O 1
ATOM 733 N N . GLN A 1 96 ? 1.644 -14.011 -4.000 1.00 88.88 96 GLN A N 1
ATOM 734 C CA . GLN A 1 96 ? 0.410 -13.317 -3.659 1.00 88.88 96 GLN A CA 1
ATOM 735 C C . GLN A 1 96 ? 0.374 -12.918 -2.166 1.00 88.88 96 GLN A C 1
ATOM 737 O O . GLN A 1 96 ? 1.125 -13.476 -1.345 1.00 88.88 96 GLN A O 1
ATOM 742 N N . PRO A 1 97 ? -0.478 -11.947 -1.783 1.00 91.38 97 PRO A N 1
ATOM 743 C CA . PRO A 1 97 ? -0.797 -11.661 -0.393 1.00 91.38 97 PRO A CA 1
ATOM 744 C C . PRO A 1 97 ? -1.198 -12.918 0.378 1.00 91.38 97 PRO A C 1
ATOM 746 O O . PRO A 1 97 ? -1.885 -13.797 -0.132 1.00 91.38 97 PRO A O 1
ATOM 749 N N . SER A 1 98 ? -0.753 -12.995 1.625 1.00 90.56 98 SER A N 1
ATOM 750 C CA . SER A 1 98 ? -1.000 -14.121 2.523 1.00 90.56 98 SER A CA 1
ATOM 751 C C . SER A 1 98 ? -2.132 -13.861 3.518 1.00 90.56 98 SER A C 1
ATOM 753 O O . SER A 1 98 ? -2.541 -14.792 4.205 1.00 90.56 98 SER A O 1
ATOM 755 N N . CYS A 1 99 ? -2.626 -12.623 3.602 1.00 90.75 99 CYS A N 1
ATOM 756 C CA . CYS A 1 99 ? -3.771 -12.199 4.408 1.00 90.75 99 CYS A CA 1
ATOM 757 C C . CYS A 1 99 ? -4.352 -10.878 3.868 1.00 90.75 99 CYS A C 1
ATOM 759 O O . CYS A 1 99 ? -3.720 -10.205 3.044 1.00 90.75 99 CYS A O 1
ATOM 761 N N . THR A 1 100 ? -5.525 -10.467 4.359 1.00 92.25 100 THR A N 1
ATOM 762 C CA . THR A 1 100 ? -6.221 -9.245 3.908 1.00 92.25 100 THR A CA 1
ATOM 763 C C . THR A 1 100 ? -5.407 -7.983 4.137 1.00 92.25 100 THR A C 1
ATOM 765 O O . THR A 1 100 ? -5.399 -7.092 3.295 1.00 92.25 100 THR A O 1
ATOM 768 N N . MET A 1 101 ? -4.664 -7.907 5.243 1.00 94.00 101 MET A N 1
ATOM 769 C CA . MET A 1 101 ? -3.825 -6.746 5.532 1.00 94.00 101 MET A CA 1
ATOM 770 C C . MET A 1 101 ? -2.694 -6.596 4.505 1.00 94.00 101 MET A C 1
ATOM 772 O O . MET A 1 101 ? -2.367 -5.482 4.105 1.00 94.00 101 MET A O 1
ATOM 776 N N . GLU A 1 102 ? -2.108 -7.705 4.039 1.00 94.38 102 GLU A N 1
ATOM 777 C CA . GLU A 1 102 ? -1.159 -7.657 2.922 1.00 94.38 102 GLU A CA 1
ATOM 778 C C . GLU A 1 102 ? -1.848 -7.295 1.607 1.00 94.38 102 GLU A C 1
ATOM 780 O O . GLU A 1 102 ? -1.254 -6.586 0.802 1.00 94.38 102 GLU A O 1
ATOM 785 N N . ALA A 1 103 ? -3.090 -7.737 1.385 1.00 94.38 103 ALA A N 1
ATOM 786 C CA . ALA A 1 103 ? -3.844 -7.355 0.195 1.00 94.38 103 ALA A CA 1
ATOM 787 C C . ALA A 1 103 ? -4.115 -5.842 0.170 1.00 94.38 103 ALA A C 1
ATOM 789 O O . ALA A 1 103 ? -3.869 -5.197 -0.846 1.00 94.38 103 ALA A O 1
ATOM 790 N N . PHE A 1 104 ? -4.489 -5.245 1.307 1.00 95.62 104 PHE A N 1
ATOM 791 C CA . PHE A 1 104 ? -4.606 -3.791 1.439 1.00 95.62 104 PHE A CA 1
ATOM 792 C C . PHE A 1 104 ? -3.283 -3.074 1.204 1.00 95.62 104 PHE A C 1
ATOM 794 O O . PHE A 1 104 ? -3.254 -2.069 0.503 1.00 95.62 104 PHE A O 1
ATOM 801 N N . ALA A 1 105 ? -2.185 -3.582 1.765 1.00 96.12 105 ALA A N 1
ATOM 802 C CA . ALA A 1 105 ? -0.875 -2.981 1.557 1.00 96.12 105 ALA A CA 1
ATOM 803 C C . ALA A 1 105 ? -0.420 -3.083 0.090 1.00 96.12 105 ALA A C 1
ATOM 805 O O . ALA A 1 105 ? 0.147 -2.131 -0.438 1.00 96.12 105 ALA A O 1
ATOM 806 N N . MET A 1 106 ? -0.706 -4.199 -0.587 1.00 95.88 106 MET A N 1
ATOM 807 C CA . MET A 1 106 ? -0.461 -4.365 -2.021 1.00 95.88 106 MET A CA 1
ATOM 808 C C . MET A 1 106 ? -1.297 -3.377 -2.834 1.00 95.88 106 MET A C 1
ATOM 810 O O . MET A 1 106 ? -0.738 -2.649 -3.648 1.00 95.88 106 MET A O 1
ATOM 814 N N . ARG A 1 107 ? -2.605 -3.288 -2.565 1.00 95.56 107 ARG A N 1
ATOM 815 C CA . ARG A 1 107 ? -3.503 -2.307 -3.190 1.00 95.56 107 ARG A CA 1
ATOM 816 C C . ARG A 1 107 ? -2.972 -0.886 -3.002 1.00 95.56 107 ARG A C 1
ATOM 818 O O . ARG A 1 107 ? -2.843 -0.159 -3.976 1.00 95.56 107 ARG A O 1
ATOM 825 N N . ALA A 1 108 ? -2.602 -0.519 -1.777 1.00 96.31 108 ALA A N 1
ATOM 826 C CA . ALA A 1 108 ? -2.064 0.799 -1.458 1.00 96.31 108 ALA A CA 1
ATOM 827 C C . ALA A 1 108 ? -0.781 1.119 -2.243 1.00 96.31 108 ALA A C 1
ATOM 829 O O . ALA A 1 108 ? -0.613 2.241 -2.712 1.00 96.31 108 ALA A O 1
ATOM 830 N N . VAL A 1 109 ? 0.110 0.138 -2.434 1.00 95.88 109 VAL A N 1
ATOM 831 C CA . VAL A 1 109 ? 1.291 0.298 -3.296 1.00 95.88 109 VAL A CA 1
ATOM 832 C C . VAL A 1 109 ? 0.882 0.550 -4.747 1.00 95.88 109 VAL A C 1
ATOM 834 O O . VAL A 1 109 ? 1.462 1.427 -5.377 1.00 95.88 109 VAL A O 1
ATOM 837 N N . LEU A 1 110 ? -0.089 -0.189 -5.288 1.00 95.00 110 LEU A N 1
ATOM 838 C CA . LEU A 1 110 ? -0.514 -0.013 -6.681 1.00 95.00 110 LEU A CA 1
ATOM 839 C C . LEU A 1 110 ? -1.219 1.330 -6.904 1.00 95.00 110 LEU A C 1
ATOM 841 O O . LEU A 1 110 ? -0.854 2.048 -7.829 1.00 95.00 110 LEU A O 1
ATOM 845 N N . GLU A 1 111 ? -2.135 1.722 -6.019 1.00 95.00 111 GLU A N 1
ATOM 846 C CA . GLU A 1 111 ? -2.820 3.019 -6.103 1.00 95.00 111 GLU A CA 1
ATOM 847 C C . GLU A 1 111 ? -1.839 4.183 -5.964 1.00 95.00 111 GLU A C 1
ATOM 849 O O . GLU A 1 111 ? -1.859 5.126 -6.757 1.00 95.00 111 GLU A O 1
ATOM 854 N N . ARG A 1 112 ? -0.909 4.107 -5.002 1.00 94.94 112 ARG A N 1
ATOM 855 C CA . ARG A 1 112 ? 0.118 5.142 -4.865 1.00 94.94 112 ARG A CA 1
ATOM 856 C C . ARG A 1 112 ? 1.040 5.190 -6.080 1.00 94.94 112 ARG A C 1
ATOM 858 O O . ARG A 1 112 ? 1.471 6.279 -6.460 1.00 94.94 112 ARG A O 1
ATOM 865 N N . ALA A 1 113 ? 1.343 4.042 -6.686 1.00 94.06 113 ALA A N 1
ATOM 866 C CA . ALA A 1 113 ? 2.139 3.979 -7.904 1.00 94.06 113 ALA A CA 1
ATOM 867 C C . ALA A 1 113 ? 1.413 4.660 -9.068 1.00 94.06 113 ALA A C 1
ATOM 869 O O . ALA A 1 113 ? 2.047 5.430 -9.782 1.00 94.06 113 ALA A O 1
ATOM 870 N N . GLU A 1 114 ? 0.111 4.445 -9.244 1.00 93.44 114 GLU A N 1
ATOM 871 C CA . GLU A 1 114 ? -0.677 5.134 -10.274 1.00 93.44 114 GLU A CA 1
ATOM 872 C C . GLU A 1 114 ? -0.636 6.656 -10.088 1.00 93.44 114 GLU A C 1
ATOM 874 O O . GLU A 1 114 ? -0.245 7.369 -11.013 1.00 93.44 114 GLU A O 1
ATOM 879 N N . ILE A 1 115 ? -0.892 7.142 -8.867 1.00 92.88 115 ILE A N 1
ATOM 880 C CA . ILE A 1 115 ? -0.782 8.572 -8.527 1.00 92.88 115 ILE A CA 1
ATOM 881 C C . ILE A 1 115 ? 0.624 9.095 -8.843 1.00 92.88 115 ILE A C 1
ATOM 883 O O . ILE A 1 115 ? 0.784 10.169 -9.417 1.00 92.88 115 ILE A O 1
ATOM 887 N N . LEU A 1 116 ? 1.666 8.329 -8.508 1.00 91.50 116 LEU A N 1
ATOM 888 C CA . LEU A 1 116 ? 3.039 8.736 -8.781 1.00 91.50 116 LEU A CA 1
ATOM 889 C C . LEU A 1 116 ? 3.323 8.823 -10.290 1.00 91.50 116 LEU A C 1
ATOM 891 O O . LEU A 1 116 ? 4.063 9.708 -10.699 1.00 91.50 116 LEU A O 1
ATOM 895 N N . VAL A 1 117 ? 2.757 7.951 -11.137 1.00 91.44 117 VAL A N 1
ATOM 896 C CA . VAL A 1 117 ? 2.904 8.090 -12.602 1.00 91.44 117 VAL A CA 1
ATOM 897 C C . VAL A 1 117 ? 2.326 9.426 -13.064 1.00 91.44 117 VAL A C 1
ATOM 899 O O . VAL A 1 117 ? 2.979 10.133 -13.834 1.00 91.44 117 VAL A O 1
ATOM 902 N N . GLU A 1 118 ? 1.139 9.787 -12.574 1.00 90.50 118 GLU A N 1
ATOM 903 C CA . GLU A 1 118 ? 0.482 11.055 -12.904 1.00 90.50 118 GLU A CA 1
ATOM 904 C C . GLU A 1 118 ? 1.325 12.256 -12.451 1.00 90.50 118 GLU A C 1
ATOM 906 O O . GLU A 1 118 ? 1.637 13.120 -13.269 1.00 90.50 118 GLU A O 1
ATOM 911 N N . GLU A 1 119 ? 1.802 12.265 -11.202 1.00 89.56 119 GLU A N 1
ATOM 912 C CA . GLU A 1 119 ? 2.676 13.319 -10.660 1.00 89.56 119 GLU A CA 1
ATOM 913 C C . GLU A 1 119 ? 3.962 13.496 -11.492 1.00 89.56 119 GLU A C 1
ATOM 915 O O . GLU A 1 119 ? 4.407 14.618 -11.763 1.00 89.56 119 GLU A O 1
ATOM 920 N N . LEU A 1 120 ? 4.574 12.388 -11.925 1.00 86.88 120 LEU A N 1
ATOM 921 C CA . LEU A 1 120 ? 5.768 12.424 -12.770 1.00 86.88 120 LEU A CA 1
ATOM 922 C C . LEU A 1 120 ? 5.444 12.948 -14.180 1.00 86.88 120 LEU A C 1
ATOM 924 O O . LEU A 1 120 ? 6.222 13.720 -14.748 1.00 86.88 120 LEU A O 1
ATOM 928 N N . GLN A 1 121 ? 4.301 12.568 -14.752 1.00 87.62 121 GLN A N 1
ATOM 929 C CA . GLN A 1 121 ? 3.873 13.060 -16.061 1.00 87.62 121 GLN A CA 1
ATOM 930 C C . GLN A 1 121 ? 3.562 14.562 -16.025 1.00 87.62 121 GLN A C 1
ATOM 932 O O . GLN A 1 121 ? 3.983 15.291 -16.923 1.00 87.62 121 GLN A O 1
ATOM 937 N N . GLU A 1 122 ? 2.913 15.054 -14.969 1.00 88.81 122 GLU A N 1
ATOM 938 C CA . GLU A 1 122 ? 2.613 16.479 -14.796 1.00 88.81 122 GLU A CA 1
ATOM 939 C C . GLU A 1 122 ? 3.882 17.340 -14.768 1.00 88.81 122 GLU A C 1
ATOM 941 O O . GLU A 1 122 ? 3.953 18.389 -15.416 1.00 88.81 122 GLU A O 1
ATOM 946 N N . VAL A 1 123 ? 4.923 16.887 -14.065 1.00 87.12 123 VAL A N 1
ATOM 947 C CA . VAL A 1 123 ? 6.212 17.591 -14.034 1.00 87.12 123 VAL A CA 1
ATOM 948 C C . VAL A 1 123 ? 6.879 17.576 -15.415 1.00 87.12 123 VAL A C 1
ATOM 950 O O . VAL A 1 123 ? 7.412 18.607 -15.829 1.00 87.12 123 VAL A O 1
ATOM 953 N N . LEU A 1 124 ? 6.807 16.477 -16.174 1.00 85.12 124 LEU A N 1
ATOM 954 C CA . LEU A 1 124 ? 7.313 16.447 -17.554 1.00 85.12 124 LEU A CA 1
ATOM 955 C C . LEU A 1 124 ? 6.558 17.424 -18.465 1.00 85.12 124 LEU A C 1
ATOM 957 O O . LEU A 1 124 ? 7.184 18.178 -19.217 1.00 85.12 124 LEU A O 1
ATOM 961 N N . ASP A 1 125 ? 5.231 17.449 -18.365 1.00 87.69 125 ASP A N 1
ATOM 962 C CA . ASP A 1 125 ? 4.362 18.314 -19.165 1.00 87.69 125 ASP A CA 1
ATOM 963 C C . ASP A 1 125 ? 4.550 19.800 -18.825 1.00 87.69 125 ASP A C 1
ATOM 965 O O . ASP A 1 125 ? 4.414 20.666 -19.695 1.00 87.69 125 ASP A O 1
ATOM 969 N N . SER A 1 126 ? 4.926 20.107 -17.580 1.00 87.88 126 SER A N 1
ATOM 970 C CA . SER A 1 126 ? 5.254 21.469 -17.141 1.00 87.88 126 SER A CA 1
ATOM 971 C C . SER A 1 126 ? 6.517 22.036 -17.810 1.00 87.88 126 SER A C 1
ATOM 973 O O . SER A 1 126 ? 6.711 23.255 -17.854 1.00 87.88 126 SER A O 1
ATOM 975 N N . GLY A 1 127 ? 7.383 21.168 -18.349 1.00 81.62 127 GLY A N 1
ATOM 976 C CA . GLY A 1 127 ? 8.686 21.538 -18.901 1.00 81.62 127 GLY A CA 1
ATOM 977 C C . GLY A 1 127 ? 9.732 21.905 -17.842 1.00 81.62 127 GLY A C 1
ATOM 978 O O . GLY A 1 127 ? 10.831 22.344 -18.203 1.00 81.62 127 GLY A O 1
ATOM 979 N N . GLU A 1 128 ? 9.416 21.745 -16.554 1.00 81.69 128 GLU A N 1
ATOM 980 C CA . GLU A 1 128 ? 10.394 21.838 -15.477 1.00 81.69 128 GLU A CA 1
ATOM 981 C C . GLU A 1 128 ? 11.390 20.671 -15.562 1.00 81.69 128 GLU A C 1
ATOM 983 O O . GLU A 1 128 ? 11.029 19.558 -15.951 1.00 81.69 128 GLU A O 1
ATOM 988 N N . PRO A 1 129 ? 12.677 20.900 -15.241 1.00 76.31 129 PRO A N 1
ATOM 989 C CA . PRO A 1 129 ? 13.635 19.810 -15.183 1.00 76.31 129 PRO A CA 1
ATOM 990 C C . PRO A 1 129 ? 13.174 18.802 -14.120 1.00 76.31 129 PRO A C 1
ATOM 992 O O . PRO A 1 129 ? 12.999 19.202 -12.964 1.00 76.31 129 PRO A O 1
ATOM 995 N N . PRO A 1 130 ? 13.020 17.513 -14.474 1.00 74.56 130 PRO A N 1
ATOM 996 C CA . PRO A 1 130 ? 12.623 16.499 -13.515 1.00 74.56 130 PRO A CA 1
ATOM 997 C C . PRO A 1 130 ? 13.584 16.491 -12.333 1.00 74.56 130 PRO A C 1
ATOM 999 O O . PRO A 1 130 ? 14.808 16.494 -12.502 1.00 74.56 130 PRO A O 1
ATOM 1002 N N . TRP A 1 131 ? 13.034 16.477 -11.123 1.00 70.19 131 TRP A N 1
ATOM 1003 C CA . TRP A 1 131 ? 13.841 16.344 -9.914 1.00 70.19 131 TRP A CA 1
ATOM 1004 C C . TRP A 1 131 ? 14.444 14.934 -9.795 1.00 70.19 131 TRP A C 1
ATOM 1006 O O . TRP A 1 131 ? 15.438 14.744 -9.091 1.00 70.19 131 TRP A O 1
ATOM 1016 N N . TRP A 1 132 ? 13.895 13.955 -10.526 1.00 71.12 132 TRP A N 1
ATOM 1017 C CA . TRP A 1 132 ? 14.451 12.614 -10.659 1.00 71.12 132 TRP A CA 1
ATOM 1018 C C . TRP A 1 132 ? 15.437 12.534 -11.835 1.00 71.12 132 TRP A C 1
ATOM 1020 O O . TRP A 1 132 ? 15.137 12.830 -12.988 1.00 71.12 132 TRP A O 1
ATOM 1030 N N . SER A 1 133 ? 16.665 12.116 -11.531 1.00 56.62 133 SER A N 1
ATOM 1031 C CA . SER A 1 133 ? 17.765 11.954 -12.489 1.00 56.62 133 SER A CA 1
ATOM 1032 C C . SER A 1 133 ? 17.835 10.506 -12.979 1.00 56.62 133 SER A C 1
ATOM 1034 O O . SER A 1 133 ? 18.794 9.780 -12.696 1.00 56.62 133 SER A O 1
ATOM 1036 N N . THR A 1 134 ? 16.825 10.050 -13.701 1.00 57.47 134 THR A N 1
ATOM 1037 C CA . THR A 1 134 ? 16.825 8.692 -14.248 1.00 57.47 134 THR A CA 1
ATOM 1038 C C . THR A 1 134 ? 16.368 8.721 -15.695 1.00 57.47 134 THR A C 1
ATOM 1040 O O . THR A 1 134 ? 15.518 9.516 -16.077 1.00 57.47 134 THR A O 1
ATOM 1043 N N . GLY A 1 135 ? 16.951 7.863 -16.534 1.00 65.12 135 GLY A N 1
ATOM 1044 C CA . GLY A 1 135 ? 16.461 7.624 -17.896 1.00 65.12 135 GLY A CA 1
ATOM 1045 C C . GLY A 1 135 ? 1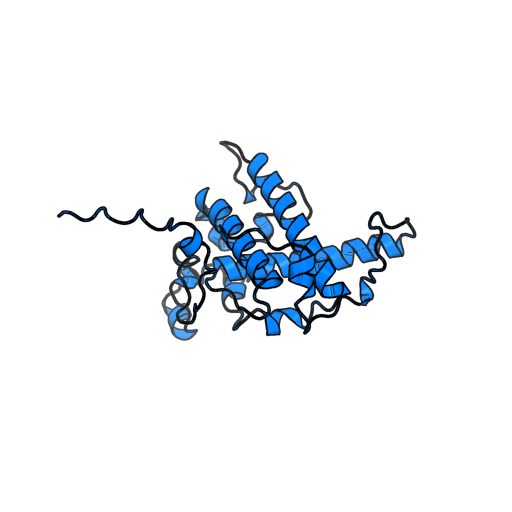5.144 6.842 -17.907 1.00 65.12 135 GLY A C 1
ATOM 1046 O O . GLY A 1 135 ? 14.995 5.973 -18.756 1.00 65.12 135 GLY A O 1
ATOM 1047 N N . HIS A 1 136 ? 14.274 7.098 -16.925 1.00 71.00 136 HIS A N 1
ATOM 1048 C CA . HIS A 1 136 ? 12.975 6.469 -16.757 1.00 71.00 136 HIS A CA 1
ATOM 1049 C C . HIS A 1 136 ? 11.932 7.230 -17.562 1.00 71.00 136 HIS A C 1
ATOM 1051 O O . HIS A 1 136 ? 11.861 8.457 -17.488 1.00 71.00 136 HIS A O 1
ATOM 1057 N N . ASP A 1 137 ? 11.144 6.482 -18.322 1.00 80.44 137 ASP A N 1
ATOM 1058 C CA . ASP A 1 137 ? 10.017 6.992 -19.094 1.00 80.44 137 ASP A CA 1
ATOM 1059 C C . ASP A 1 137 ? 8.717 6.619 -18.364 1.00 80.44 137 ASP A C 1
ATOM 1061 O O . ASP A 1 137 ? 8.360 5.438 -18.356 1.00 80.44 137 ASP A O 1
ATOM 1065 N N . PRO A 1 138 ? 8.003 7.577 -17.735 1.00 81.38 138 PRO A N 1
ATOM 1066 C CA . PRO A 1 138 ? 6.722 7.298 -17.085 1.00 81.38 138 PRO A CA 1
ATOM 1067 C C . PRO A 1 138 ? 5.699 6.667 -18.036 1.00 81.38 138 PRO A C 1
ATOM 1069 O O . PRO A 1 138 ? 4.918 5.822 -17.615 1.00 81.38 138 PRO A O 1
ATOM 1072 N N . GLY A 1 139 ? 5.754 6.989 -19.335 1.00 82.94 139 GLY A N 1
ATOM 1073 C CA . GLY A 1 139 ? 4.875 6.398 -20.346 1.00 82.94 139 GLY A CA 1
ATOM 1074 C C . GLY A 1 139 ? 5.172 4.927 -20.658 1.00 82.94 139 GLY A C 1
ATOM 1075 O O . GLY A 1 139 ? 4.380 4.276 -21.339 1.00 82.94 139 GLY A O 1
ATOM 1076 N N . ALA A 1 140 ? 6.300 4.393 -20.181 1.00 86.88 140 ALA A N 1
ATOM 1077 C CA . ALA A 1 140 ? 6.646 2.979 -20.286 1.00 86.88 140 ALA A CA 1
ATOM 1078 C C . ALA A 1 140 ? 6.209 2.159 -19.057 1.00 86.88 140 ALA A C 1
ATOM 1080 O O . ALA A 1 140 ? 6.354 0.934 -19.070 1.00 86.88 140 ALA A O 1
ATOM 1081 N N . VAL A 1 141 ? 5.695 2.798 -18.000 1.00 90.19 141 VAL A N 1
ATOM 1082 C CA . VAL A 1 141 ? 5.191 2.104 -16.809 1.00 90.19 141 VAL A CA 1
ATOM 1083 C C . VAL A 1 141 ? 3.877 1.399 -17.152 1.00 90.19 141 VAL A C 1
ATOM 1085 O O . VAL A 1 141 ? 2.941 2.017 -17.646 1.00 90.19 141 VAL A O 1
ATOM 1088 N N . ASP A 1 142 ? 3.816 0.094 -16.891 1.00 90.56 142 ASP A N 1
ATOM 1089 C CA . ASP A 1 142 ? 2.628 -0.735 -17.097 1.00 90.56 142 ASP A CA 1
ATOM 1090 C C . ASP A 1 142 ? 2.059 -1.144 -15.736 1.00 90.56 142 ASP A C 1
ATOM 1092 O O . ASP A 1 142 ? 2.530 -2.102 -15.123 1.00 90.56 142 ASP A O 1
ATOM 1096 N N . MET A 1 143 ? 1.078 -0.379 -15.251 1.00 90.62 143 MET A N 1
ATOM 1097 C CA . MET A 1 143 ? 0.366 -0.679 -14.004 1.00 90.62 143 MET A CA 1
ATOM 1098 C C . MET A 1 143 ? -0.822 -1.622 -14.218 1.00 90.62 143 MET A C 1
ATOM 1100 O O . MET A 1 143 ? -1.175 -2.364 -13.305 1.00 90.62 143 MET A O 1
ATOM 1104 N N . GLU A 1 144 ? -1.405 -1.645 -15.421 1.00 88.94 144 GLU A N 1
ATOM 1105 C CA . GLU A 1 144 ? -2.642 -2.382 -15.713 1.00 88.94 144 GLU A CA 1
ATOM 1106 C C . GLU A 1 144 ? -2.461 -3.902 -15.605 1.00 88.94 144 GLU A C 1
ATOM 1108 O O . GLU A 1 144 ? -3.395 -4.611 -15.236 1.00 88.94 144 GLU A O 1
ATOM 1113 N N . SER A 1 145 ? -1.267 -4.419 -15.911 1.00 85.94 145 SER A N 1
ATOM 1114 C CA . SER A 1 145 ? -0.992 -5.860 -15.870 1.00 85.94 145 SER A CA 1
ATOM 1115 C C . SER A 1 145 ? -0.625 -6.399 -14.483 1.00 85.94 145 SER A C 1
ATOM 1117 O O . SER A 1 145 ? -0.617 -7.614 -14.280 1.00 85.94 145 SER A O 1
ATOM 1119 N N . ILE A 1 146 ? -0.317 -5.530 -13.515 1.00 89.38 146 ILE A N 1
ATOM 1120 C CA . ILE A 1 146 ? 0.216 -5.940 -12.208 1.00 89.38 146 ILE A CA 1
ATOM 1121 C C . ILE A 1 146 ? -0.835 -6.619 -11.320 1.00 89.38 146 ILE A C 1
ATOM 1123 O O . ILE A 1 146 ? -0.486 -7.645 -10.729 1.00 89.38 146 ILE A O 1
ATOM 1127 N N . PRO A 1 147 ? -2.090 -6.131 -11.209 1.00 89.88 147 PRO A N 1
ATOM 1128 C CA . PRO A 1 147 ? -3.103 -6.765 -10.366 1.00 89.88 147 PRO A CA 1
ATOM 1129 C C . PRO A 1 147 ? -3.278 -8.263 -10.650 1.00 89.88 147 PRO A C 1
ATOM 1131 O O . PRO A 1 147 ? -3.266 -9.061 -9.715 1.00 89.88 147 PRO A O 1
ATOM 1134 N N . ASP A 1 148 ? -3.313 -8.655 -11.927 1.00 88.31 148 ASP A N 1
ATOM 1135 C CA . ASP A 1 148 ? -3.431 -10.057 -12.361 1.00 88.31 148 ASP A CA 1
ATOM 1136 C C . ASP A 1 148 ? -2.226 -10.928 -11.952 1.00 88.31 148 ASP A C 1
ATOM 1138 O O . ASP A 1 148 ? -2.336 -12.152 -11.859 1.00 88.31 148 ASP A O 1
ATOM 1142 N N . LEU A 1 149 ? -1.059 -10.314 -11.726 1.00 86.44 149 LEU A N 1
ATOM 1143 C CA . LEU A 1 149 ? 0.163 -11.003 -11.305 1.00 86.44 149 LEU A CA 1
ATOM 1144 C C . LEU A 1 149 ? 0.264 -11.145 -9.784 1.00 86.44 149 LEU A C 1
ATOM 1146 O O . LEU A 1 149 ? 0.896 -12.088 -9.303 1.00 86.44 149 LEU A O 1
ATOM 1150 N N . VAL A 1 150 ? -0.296 -10.198 -9.027 1.00 89.12 150 VAL A N 1
ATOM 1151 C CA . VAL A 1 150 ? -0.089 -10.113 -7.572 1.00 89.12 150 VAL A CA 1
ATOM 1152 C C . VAL A 1 150 ? -1.300 -10.537 -6.756 1.00 89.12 150 VAL A C 1
ATOM 1154 O O . VAL A 1 150 ? -1.120 -10.929 -5.607 1.00 89.12 150 VAL A O 1
ATOM 1157 N N . PHE A 1 151 ? -2.505 -10.524 -7.319 1.00 89.19 151 PHE A N 1
ATOM 1158 C CA . PHE A 1 151 ? -3.717 -10.959 -6.633 1.00 89.19 151 PHE A CA 1
ATOM 1159 C C . PHE A 1 151 ? -4.220 -12.305 -7.154 1.00 89.19 151 PHE A C 1
ATOM 1161 O O . PHE A 1 151 ? -4.013 -12.684 -8.304 1.00 89.19 151 PHE A O 1
ATOM 1168 N N . GLN A 1 152 ? -4.867 -13.059 -6.268 1.00 79.81 152 GLN A N 1
ATOM 1169 C CA . GLN A 1 152 ? -5.599 -14.271 -6.638 1.00 79.81 152 GLN A CA 1
ATOM 1170 C C . GLN A 1 152 ? -7.067 -13.960 -6.936 1.00 79.81 152 GLN A C 1
ATOM 1172 O O . GLN A 1 152 ? -7.648 -14.502 -7.876 1.00 79.81 152 GLN A O 1
ATOM 1177 N N . ASP A 1 153 ? -7.635 -13.091 -6.109 1.00 81.62 153 ASP A N 1
ATOM 1178 C CA . ASP A 1 153 ? -8.970 -12.528 -6.176 1.00 81.62 153 ASP A CA 1
ATOM 1179 C C . ASP A 1 153 ? -8.919 -11.083 -5.655 1.00 81.62 153 ASP A C 1
ATOM 1181 O O . ASP A 1 153 ? -7.885 -10.599 -5.180 1.00 81.62 153 ASP A O 1
ATOM 1185 N N . LEU A 1 154 ? -10.046 -10.391 -5.780 1.00 86.19 154 LEU A N 1
ATOM 1186 C CA . LEU A 1 154 ? -10.202 -8.988 -5.411 1.00 86.19 154 LEU A CA 1
ATOM 1187 C C . LEU A 1 154 ? -11.281 -8.818 -4.332 1.00 86.19 154 LEU A C 1
ATOM 1189 O O . LEU A 1 154 ? -11.889 -7.759 -4.214 1.00 86.19 154 LEU A O 1
ATOM 1193 N N . ASP A 1 155 ? -11.522 -9.846 -3.514 1.00 85.19 155 ASP A N 1
ATOM 1194 C CA . ASP A 1 155 ? -12.609 -9.832 -2.523 1.00 85.19 155 ASP A CA 1
ATOM 1195 C C . ASP A 1 155 ? -12.411 -8.724 -1.475 1.00 85.19 155 ASP A C 1
ATOM 1197 O O . ASP A 1 155 ? -13.358 -8.076 -1.027 1.00 85.19 155 ASP A O 1
ATOM 1201 N N . HIS A 1 156 ? -11.153 -8.423 -1.149 1.00 88.06 156 HIS A N 1
ATOM 1202 C CA . HIS A 1 156 ? -10.771 -7.319 -0.271 1.00 88.06 156 HIS A CA 1
ATOM 1203 C C . HIS A 1 156 ? -11.198 -5.932 -0.798 1.00 88.06 156 HIS A C 1
ATOM 1205 O O . HIS A 1 156 ? -11.392 -5.019 0.007 1.00 88.06 156 HIS A O 1
ATOM 1211 N N . GLU A 1 157 ? -11.387 -5.755 -2.114 1.00 89.94 157 GLU A N 1
ATOM 1212 C CA . GLU A 1 157 ? -11.852 -4.488 -2.699 1.00 89.94 157 GLU A CA 1
ATOM 1213 C C . GLU A 1 157 ? -13.277 -4.146 -2.267 1.00 89.94 157 GLU A C 1
ATOM 1215 O O . GLU A 1 157 ? -13.636 -2.971 -2.174 1.00 89.94 157 GLU A O 1
ATOM 1220 N N . MET A 1 158 ? -14.089 -5.156 -1.940 1.00 88.19 158 MET A N 1
ATOM 1221 C CA . MET A 1 158 ? -15.468 -4.963 -1.496 1.00 88.19 158 MET A CA 1
ATOM 1222 C C . MET A 1 158 ? -15.557 -4.092 -0.238 1.00 88.19 158 MET A C 1
ATOM 1224 O O . MET A 1 158 ? -16.536 -3.369 -0.069 1.00 88.19 158 MET A O 1
ATOM 1228 N N . LEU A 1 159 ? -14.522 -4.100 0.611 1.00 89.50 159 LEU A N 1
ATOM 1229 C CA . LEU A 1 159 ? -14.452 -3.274 1.820 1.00 89.50 159 LEU A CA 1
ATOM 1230 C C . LEU A 1 159 ? -14.258 -1.780 1.519 1.00 89.50 159 LEU A C 1
ATOM 1232 O O . LEU A 1 159 ? -14.545 -0.942 2.370 1.00 89.50 159 LEU A O 1
ATOM 1236 N N . PHE A 1 160 ? -13.804 -1.429 0.315 1.00 90.19 160 PHE A N 1
ATOM 1237 C CA . PHE A 1 160 ? -13.649 -0.042 -0.131 1.00 90.19 160 PHE A CA 1
ATOM 1238 C C . PHE A 1 160 ? -14.869 0.474 -0.906 1.00 90.19 160 PHE A C 1
ATOM 1240 O O . PHE A 1 160 ? -14.920 1.653 -1.258 1.00 90.19 160 PHE A O 1
ATOM 1247 N N . MET A 1 161 ? -15.861 -0.380 -1.182 1.00 90.25 161 MET A N 1
ATOM 1248 C CA . MET A 1 161 ? -17.032 -0.023 -1.978 1.00 90.25 161 MET A CA 1
ATOM 1249 C C . MET A 1 161 ? -18.150 0.567 -1.102 1.00 90.25 161 MET A C 1
ATOM 1251 O O . MET A 1 161 ? -18.788 -0.184 -0.368 1.00 90.25 161 MET A O 1
ATOM 1255 N N . PRO A 1 162 ? -18.536 1.852 -1.273 1.00 86.88 162 PRO A N 1
ATOM 1256 C CA . PRO A 1 162 ? -19.521 2.502 -0.392 1.00 86.88 162 PRO A CA 1
ATOM 1257 C C . PRO A 1 162 ? -20.909 1.844 -0.365 1.00 86.88 162 PRO A C 1
ATOM 1259 O O . PRO A 1 162 ? -21.702 2.037 0.550 1.00 86.88 162 PRO A O 1
ATOM 1262 N N . HIS A 1 163 ? -21.259 1.101 -1.417 1.00 86.56 163 HIS A N 1
ATOM 1263 C CA . HIS A 1 163 ? -22.545 0.407 -1.518 1.00 86.56 163 HIS A CA 1
ATOM 1264 C C . HIS A 1 163 ? -22.544 -0.972 -0.836 1.00 86.56 163 HIS A C 1
ATOM 1266 O O . HIS A 1 163 ? -23.599 -1.602 -0.765 1.00 86.56 163 HIS A O 1
ATOM 1272 N N . LEU A 1 164 ? -21.381 -1.424 -0.360 1.00 84.56 164 LEU A N 1
ATOM 1273 C CA . LEU A 1 164 ? -21.166 -2.658 0.397 1.00 84.56 164 LEU A CA 1
ATOM 1274 C C . LEU A 1 164 ? -20.712 -2.365 1.837 1.00 84.56 164 LEU A C 1
ATOM 1276 O O . LEU A 1 164 ? -20.304 -3.281 2.544 1.00 84.56 164 LEU A O 1
ATOM 1280 N N . ASP A 1 165 ? -20.811 -1.112 2.291 1.00 84.62 165 ASP A N 1
ATOM 1281 C CA . ASP A 1 165 ? -20.503 -0.729 3.670 1.00 84.62 165 ASP A CA 1
ATOM 1282 C C . ASP A 1 165 ? -21.250 -1.624 4.673 1.00 84.62 165 ASP A C 1
ATOM 1284 O O . ASP A 1 165 ? -22.480 -1.745 4.640 1.00 84.62 165 ASP A O 1
ATOM 1288 N N . GLY A 1 166 ? -20.501 -2.233 5.596 1.00 82.00 166 GLY A N 1
ATOM 1289 C CA . GLY A 1 166 ? -21.037 -3.138 6.608 1.00 82.00 166 GLY A CA 1
ATOM 1290 C C . GLY A 1 166 ? -21.130 -4.603 6.175 1.00 82.00 166 GLY A C 1
ATOM 1291 O O . GLY A 1 166 ? -21.654 -5.408 6.952 1.00 82.00 166 GLY A O 1
ATOM 1292 N N . ILE A 1 167 ? -20.637 -4.965 4.982 1.00 81.38 167 ILE A N 1
ATOM 1293 C CA . ILE A 1 167 ? -20.606 -6.350 4.486 1.00 81.38 167 ILE A CA 1
ATOM 1294 C C . ILE A 1 167 ? -19.906 -7.316 5.447 1.00 81.38 167 ILE A C 1
ATOM 1296 O O . ILE A 1 167 ? -20.316 -8.466 5.567 1.00 81.38 167 ILE A O 1
ATOM 1300 N N . GLU A 1 168 ? -18.918 -6.841 6.203 1.00 78.69 168 GLU A N 1
ATOM 1301 C CA . GLU A 1 168 ? -18.203 -7.615 7.215 1.00 78.69 168 GLU A CA 1
ATOM 1302 C C . GLU A 1 168 ? -19.095 -8.073 8.385 1.00 78.69 168 GLU A C 1
ATOM 1304 O O . GLU A 1 168 ? -18.704 -8.953 9.149 1.00 78.69 168 GLU A O 1
ATOM 1309 N N . ASN A 1 169 ? -20.295 -7.495 8.525 1.00 80.88 169 ASN A N 1
ATOM 1310 C CA . ASN A 1 169 ? -21.284 -7.862 9.542 1.00 80.88 169 ASN A CA 1
ATOM 1311 C C . ASN A 1 169 ? -22.463 -8.676 8.976 1.00 80.88 169 ASN A C 1
ATOM 1313 O O . ASN A 1 169 ? -23.328 -9.105 9.744 1.00 80.88 169 ASN A O 1
ATOM 1317 N N . ASP A 1 170 ? -22.539 -8.875 7.656 1.00 81.88 170 ASP A N 1
ATOM 1318 C CA . ASP A 1 170 ? -23.617 -9.626 7.009 1.00 81.88 170 ASP A CA 1
ATOM 1319 C C . ASP A 1 170 ? -23.189 -11.081 6.777 1.00 81.88 170 ASP A C 1
ATOM 1321 O O . ASP A 1 170 ? -22.752 -11.468 5.695 1.00 81.88 170 ASP A O 1
ATOM 1325 N N . GLU A 1 171 ? -23.345 -11.912 7.813 1.00 76.31 171 GLU A N 1
ATOM 1326 C CA . GLU A 1 171 ? -23.014 -13.346 7.767 1.00 76.31 171 GLU A CA 1
ATOM 1327 C C . GLU A 1 171 ? -23.740 -14.091 6.631 1.00 76.31 171 GLU A C 1
ATOM 1329 O O . GLU A 1 171 ? -23.229 -15.079 6.100 1.00 76.31 171 GLU A O 1
ATOM 1334 N N . GLN A 1 172 ? -24.941 -13.640 6.249 1.00 79.25 172 GLN A N 1
ATOM 1335 C CA . GLN A 1 172 ? -25.724 -14.290 5.203 1.00 79.25 172 GLN A CA 1
ATOM 1336 C C . GLN A 1 172 ? -25.175 -13.949 3.816 1.00 79.25 172 GLN A C 1
ATOM 1338 O O . GLN A 1 172 ? -25.064 -14.840 2.972 1.00 79.25 172 GLN A O 1
ATOM 1343 N N . LEU A 1 173 ? -24.828 -12.684 3.581 1.00 76.19 173 LEU A N 1
ATOM 1344 C CA . LEU A 1 173 ? -24.179 -12.241 2.352 1.00 76.19 173 LEU A CA 1
ATOM 1345 C C . LEU A 1 173 ? -22.771 -12.831 2.231 1.00 76.19 173 LEU A C 1
ATOM 1347 O O . LEU A 1 173 ? -22.435 -13.361 1.173 1.00 76.19 173 LEU A O 1
ATOM 1351 N N . ALA A 1 174 ? -22.003 -12.836 3.321 1.00 73.69 174 ALA A N 1
ATOM 1352 C CA . ALA A 1 174 ? -20.678 -13.440 3.382 1.00 73.69 174 ALA A CA 1
ATOM 1353 C C . ALA A 1 174 ? -20.728 -14.930 3.003 1.00 73.69 174 ALA A C 1
ATOM 1355 O O . ALA A 1 174 ? -20.048 -15.361 2.074 1.00 73.69 174 ALA A O 1
ATOM 1356 N N . ALA A 1 175 ? -21.650 -15.700 3.594 1.00 73.56 175 ALA A N 1
ATOM 1357 C CA . ALA A 1 175 ? -21.830 -17.113 3.257 1.00 73.56 175 ALA A CA 1
ATOM 1358 C C . ALA A 1 175 ? -22.266 -17.356 1.798 1.00 73.56 175 ALA A C 1
ATOM 1360 O O . ALA A 1 175 ? -21.903 -18.377 1.212 1.00 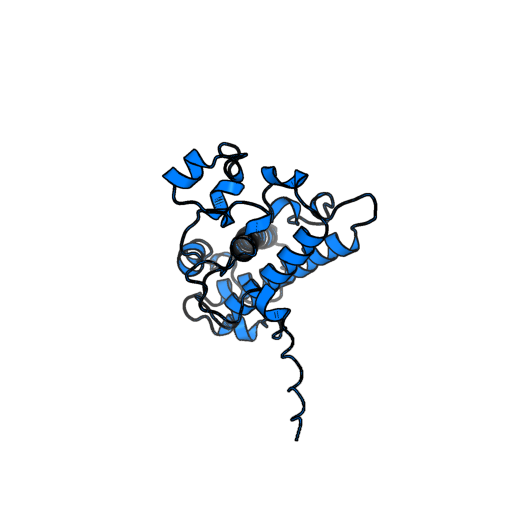73.56 175 ALA A O 1
ATOM 1361 N N . VAL A 1 176 ? -23.054 -16.452 1.204 1.00 77.06 176 VAL A N 1
ATOM 1362 C CA . VAL A 1 176 ? -23.478 -16.548 -0.207 1.00 77.06 176 VAL A CA 1
ATOM 1363 C C . VAL A 1 176 ? -22.322 -16.258 -1.163 1.00 77.06 176 VAL A C 1
ATOM 1365 O O . VAL A 1 176 ? -22.244 -16.881 -2.221 1.00 77.06 176 VAL A O 1
ATOM 1368 N N . LEU A 1 177 ? -21.446 -15.327 -0.795 1.00 73.12 177 LEU A N 1
ATOM 1369 C CA . LEU A 1 177 ? -20.301 -14.913 -1.601 1.00 73.12 177 LEU A CA 1
ATOM 1370 C C . LEU A 1 177 ? -19.044 -15.754 -1.333 1.00 73.12 177 LEU A C 1
ATOM 1372 O O . LEU A 1 177 ? -18.080 -15.642 -2.077 1.00 73.12 177 LEU A O 1
ATOM 1376 N N . GLY A 1 178 ? -19.081 -16.642 -0.335 1.00 69.00 178 GLY A N 1
ATOM 1377 C CA . GLY A 1 178 ? -17.931 -17.458 0.060 1.00 69.00 178 GLY A CA 1
ATOM 1378 C C . GLY A 1 178 ? -16.889 -16.690 0.871 1.00 69.00 178 GLY A C 1
ATOM 1379 O O . GLY A 1 178 ? -15.769 -17.167 0.996 1.00 69.00 178 GLY A O 1
ATOM 1380 N N . LEU A 1 179 ? -17.271 -15.537 1.419 1.00 70.25 179 LEU A N 1
ATOM 1381 C CA . LEU A 1 179 ? -16.422 -14.653 2.208 1.00 70.25 179 LEU A CA 1
ATOM 1382 C C . LEU A 1 179 ? -16.416 -15.132 3.666 1.00 70.25 179 LEU A C 1
ATOM 1384 O O . LEU A 1 179 ? -17.469 -15.445 4.232 1.00 70.25 179 LEU A O 1
ATOM 1388 N N . GLY A 1 180 ? -15.236 -15.212 4.268 1.00 71.12 180 GLY A N 1
ATOM 1389 C CA . GLY A 1 180 ? -15.013 -15.653 5.640 1.00 71.12 180 GLY A CA 1
ATOM 1390 C C . GLY A 1 180 ? -14.670 -14.521 6.615 1.00 71.12 180 GLY A C 1
ATOM 1391 O O . GLY A 1 180 ? -14.997 -13.348 6.415 1.00 71.12 180 GLY A O 1
ATOM 1392 N N . GLU A 1 181 ? -14.022 -14.884 7.727 1.00 76.38 181 GLU A N 1
ATOM 1393 C CA . GLU A 1 181 ? -13.630 -13.943 8.790 1.00 76.38 181 GLU A CA 1
ATOM 1394 C C . GLU A 1 181 ? -12.601 -12.899 8.317 1.00 76.38 181 GLU A C 1
ATOM 1396 O O . GLU A 1 181 ? -12.441 -11.861 8.968 1.00 76.38 181 GLU A O 1
ATOM 1401 N N . GLU A 1 182 ? -11.943 -13.143 7.181 1.00 77.81 182 GLU A N 1
ATOM 1402 C CA . GLU A 1 182 ? -10.936 -12.294 6.543 1.00 77.81 182 GLU A CA 1
ATOM 1403 C C . GLU A 1 182 ? -11.447 -10.912 6.112 1.00 77.81 182 GLU A C 1
ATOM 1405 O O . GLU A 1 182 ? -10.636 -10.030 5.837 1.00 77.81 182 GLU A O 1
ATOM 1410 N N . LEU A 1 183 ? -12.761 -10.672 6.106 1.00 81.00 183 LEU A N 1
ATOM 1411 C CA . LEU A 1 183 ? -13.319 -9.337 5.868 1.00 81.00 183 LEU A CA 1
ATOM 1412 C C . LEU A 1 183 ? -13.466 -8.490 7.134 1.00 81.00 183 LEU A C 1
ATOM 1414 O O . LEU A 1 183 ? -13.617 -7.272 7.055 1.00 81.00 183 LEU A O 1
ATOM 1418 N N . THR A 1 184 ? -13.379 -9.102 8.313 1.00 84.25 184 THR A N 1
ATOM 1419 C CA . THR A 1 184 ? -13.458 -8.375 9.583 1.00 84.25 184 THR A CA 1
ATOM 1420 C C . THR A 1 184 ? -12.088 -7.840 9.989 1.00 84.25 184 THR A C 1
ATOM 1422 O O . THR A 1 184 ? -11.076 -8.512 9.797 1.00 84.25 184 THR A O 1
ATOM 1425 N N . VAL A 1 185 ? -12.041 -6.684 10.665 1.00 83.44 185 VAL A N 1
ATOM 1426 C CA . VAL A 1 185 ? -10.776 -6.078 11.147 1.00 83.44 185 VAL A CA 1
ATOM 1427 C C . VAL A 1 185 ? -9.912 -7.067 11.941 1.00 83.44 185 VAL A C 1
ATOM 1429 O O . VAL A 1 185 ? -8.687 -7.066 11.839 1.00 83.44 185 VAL A O 1
ATOM 1432 N N . ARG A 1 186 ? -10.541 -7.959 12.718 1.00 83.75 186 ARG A N 1
ATOM 1433 C CA . ARG A 1 186 ? -9.836 -8.985 13.505 1.00 83.75 186 ARG A CA 1
ATOM 1434 C C . ARG A 1 186 ? -9.255 -10.111 12.654 1.00 83.75 186 ARG A C 1
ATOM 1436 O O . ARG A 1 186 ? -8.266 -10.708 13.070 1.00 83.75 186 ARG A O 1
ATOM 1443 N N . GLY A 1 187 ? -9.869 -10.406 11.513 1.00 85.25 187 GLY A N 1
ATOM 1444 C CA . GLY A 1 187 ? -9.437 -11.447 10.590 1.00 85.25 187 GLY A CA 1
ATOM 1445 C C . GLY A 1 187 ? -8.421 -10.980 9.552 1.00 85.25 187 GLY A C 1
ATOM 1446 O O . GLY A 1 187 ? -7.851 -11.817 8.866 1.00 85.25 187 GLY A O 1
ATOM 1447 N N . TRP A 1 188 ? -8.121 -9.680 9.451 1.00 90.69 188 TRP A N 1
ATOM 1448 C CA . TRP A 1 188 ? -7.231 -9.161 8.403 1.00 90.69 188 TRP A CA 1
ATOM 1449 C C . TRP A 1 188 ? -5.797 -9.693 8.440 1.00 90.69 188 TRP A C 1
ATOM 1451 O O . TRP A 1 188 ? -5.113 -9.683 7.422 1.00 90.69 188 TRP A O 1
ATOM 1461 N N . LEU A 1 189 ? -5.326 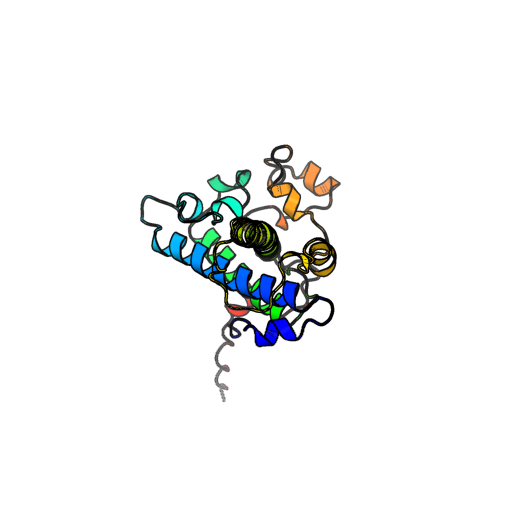-10.147 9.601 1.00 89.00 189 LEU A N 1
ATOM 1462 C CA . LEU A 1 189 ? -4.020 -10.795 9.756 1.00 89.00 189 LEU A CA 1
ATOM 1463 C C . LEU A 1 189 ? -4.118 -12.322 9.840 1.00 89.00 189 LEU A C 1
ATOM 1465 O O . LEU A 1 189 ? -3.109 -12.981 10.094 1.00 89.00 189 LEU A O 1
ATOM 1469 N N . THR A 1 190 ? -5.314 -12.889 9.696 1.00 87.19 190 THR A N 1
ATOM 1470 C CA . THR A 1 190 ? -5.480 -14.336 9.607 1.00 87.19 190 THR A CA 1
ATOM 1471 C C . THR A 1 190 ? -4.913 -14.786 8.261 1.00 87.19 190 THR A C 1
ATOM 1473 O O . THR A 1 190 ? -5.320 -14.247 7.231 1.00 87.19 190 THR A O 1
ATOM 1476 N N . PRO A 1 191 ? -3.972 -15.747 8.242 1.00 86.19 191 PRO A N 1
ATOM 1477 C CA . PRO A 1 191 ? -3.457 -16.274 6.991 1.00 86.19 191 PRO A CA 1
ATOM 1478 C C . PRO A 1 191 ? -4.571 -16.913 6.161 1.00 86.19 191 PRO A C 1
ATOM 1480 O O . PRO A 1 191 ? -5.392 -17.654 6.703 1.00 86.19 191 PRO A O 1
ATOM 1483 N N . TYR A 1 192 ? -4.554 -16.687 4.852 1.00 84.12 192 TYR A N 1
ATOM 1484 C CA . TYR A 1 192 ? -5.391 -17.417 3.907 1.00 84.12 192 TYR A CA 1
ATOM 1485 C C . TYR A 1 192 ? -5.031 -18.910 3.891 1.00 84.12 192 TYR A C 1
ATOM 1487 O O . TYR A 1 192 ? -3.889 -19.293 4.158 1.00 84.12 192 TYR A O 1
ATOM 1495 N N . ASP A 1 193 ? -5.979 -19.774 3.520 1.00 73.69 193 ASP A N 1
ATOM 1496 C CA . ASP A 1 193 ? -5.779 -21.234 3.499 1.00 73.69 193 ASP A CA 1
ATOM 1497 C C . ASP A 1 193 ? -4.634 -21.684 2.571 1.00 73.69 193 ASP A C 1
ATOM 1499 O O . ASP A 1 193 ? -4.013 -22.730 2.777 1.00 73.69 193 ASP A O 1
ATOM 1503 N N . ASN A 1 194 ? -4.335 -20.892 1.542 1.00 66.75 194 ASN A N 1
ATOM 1504 C CA . ASN A 1 194 ? -3.244 -21.111 0.596 1.00 66.75 194 ASN A CA 1
ATOM 1505 C C . ASN A 1 194 ? -1.978 -20.298 0.918 1.00 66.75 194 ASN A C 1
ATOM 1507 O O . ASN A 1 194 ? -1.049 -20.290 0.105 1.00 66.75 194 ASN A O 1
ATOM 1511 N N . ALA A 1 195 ? -1.906 -19.638 2.076 1.00 66.56 195 ALA A N 1
ATOM 1512 C CA . ALA A 1 195 ? -0.696 -18.969 2.527 1.00 66.56 195 ALA A CA 1
ATOM 1513 C C . ALA A 1 195 ? 0.413 -20.017 2.725 1.00 66.56 195 ALA A C 1
ATOM 1515 O O . ALA A 1 195 ? 0.461 -20.754 3.709 1.00 66.56 195 ALA A O 1
ATOM 1516 N N . THR A 1 196 ? 1.308 -20.122 1.743 1.00 55.69 196 THR A N 1
ATOM 1517 C CA . THR A 1 196 ? 2.377 -21.135 1.718 1.00 55.69 196 THR A CA 1
ATOM 1518 C C . THR A 1 196 ? 3.730 -20.601 2.195 1.00 55.69 196 THR A C 1
ATOM 1520 O O . THR A 1 196 ? 4.711 -21.350 2.221 1.00 55.69 196 THR A O 1
ATOM 1523 N N . ASP A 1 197 ? 3.816 -19.324 2.580 1.00 58.91 197 ASP A N 1
ATOM 1524 C CA . ASP A 1 197 ? 5.088 -18.623 2.749 1.00 58.91 197 ASP A CA 1
ATOM 1525 C C . ASP A 1 197 ? 5.554 -18.427 4.211 1.00 58.91 197 ASP A C 1
ATOM 1527 O O . ASP A 1 197 ? 4.820 -18.578 5.184 1.00 58.91 197 ASP A O 1
ATOM 1531 N N . ARG A 1 198 ? 6.847 -18.097 4.351 1.00 56.06 198 ARG A N 1
ATOM 1532 C CA . ARG A 1 198 ? 7.487 -17.588 5.586 1.00 56.06 198 ARG A CA 1
ATOM 1533 C C . ARG A 1 198 ? 7.509 -16.043 5.630 1.00 56.06 198 ARG A C 1
ATOM 1535 O O . ARG A 1 198 ? 8.310 -15.458 6.361 1.00 56.06 198 ARG A O 1
ATOM 1542 N N . GLY A 1 199 ? 6.741 -15.400 4.754 1.00 60.12 199 GLY A N 1
ATOM 1543 C CA . GLY A 1 199 ? 6.699 -13.958 4.508 1.00 60.12 199 GLY A CA 1
ATOM 1544 C C . GLY A 1 199 ? 5.572 -13.243 5.255 1.00 60.12 199 GLY A C 1
ATOM 1545 O O . GLY A 1 199 ? 5.649 -12.031 5.399 1.00 60.12 199 GLY A O 1
ATOM 1546 N N . HIS A 1 200 ? 4.588 -13.981 5.775 1.00 72.56 200 HIS A N 1
ATOM 1547 C CA . HIS A 1 200 ? 3.458 -13.423 6.517 1.00 72.56 200 HIS A CA 1
ATOM 1548 C C . HIS A 1 200 ? 3.908 -12.532 7.699 1.00 72.56 200 HIS A C 1
ATOM 1550 O O . HIS A 1 200 ? 4.741 -12.982 8.503 1.00 72.56 200 HIS A O 1
ATOM 1556 N N . PRO A 1 201 ? 3.322 -11.335 7.918 1.00 66.88 201 PRO A N 1
ATOM 1557 C CA . PRO A 1 201 ? 3.781 -10.358 8.911 1.00 66.88 201 PRO A CA 1
ATOM 1558 C C . PRO A 1 201 ? 3.846 -10.916 10.340 1.00 66.88 201 PRO A C 1
ATOM 1560 O O . PRO A 1 201 ? 4.766 -10.607 11.097 1.00 66.88 201 PRO A O 1
ATOM 1563 N N . LEU A 1 202 ? 2.928 -11.817 10.709 1.00 67.25 202 LEU A N 1
ATOM 1564 C CA . LEU A 1 202 ? 2.956 -12.487 12.019 1.00 67.25 202 LEU A CA 1
ATOM 1565 C C . LEU A 1 202 ? 4.060 -13.554 12.170 1.00 67.25 202 LEU A C 1
ATOM 1567 O O . LEU A 1 202 ? 4.481 -13.831 13.292 1.00 67.25 202 LEU A O 1
ATOM 1571 N N . THR A 1 203 ? 4.585 -14.125 11.081 1.00 59.88 203 THR A N 1
ATOM 1572 C CA . THR A 1 203 ? 5.694 -15.104 11.146 1.00 59.88 203 THR A CA 1
ATOM 1573 C C . THR A 1 203 ? 7.050 -14.442 11.406 1.00 59.88 203 THR A C 1
ATOM 1575 O O . THR A 1 203 ? 8.009 -15.100 11.810 1.00 59.88 203 THR A O 1
ATOM 1578 N N . TRP A 1 204 ? 7.131 -13.118 11.252 1.00 51.12 204 TRP A N 1
ATOM 1579 C CA . TRP A 1 204 ? 8.329 -12.328 11.544 1.00 51.12 204 TRP A CA 1
ATOM 1580 C C . TRP A 1 204 ? 8.449 -11.912 13.013 1.00 51.12 204 TRP A C 1
ATOM 1582 O O . TRP A 1 204 ? 9.522 -11.475 13.433 1.00 51.12 204 TRP A O 1
ATOM 1592 N N . SER A 1 205 ? 7.369 -12.082 13.784 1.00 42.97 205 SER A N 1
ATOM 1593 C CA . SER A 1 205 ? 7.308 -11.858 15.233 1.00 42.97 205 SER A CA 1
ATOM 1594 C C . SER A 1 205 ? 7.774 -13.069 16.050 1.00 42.97 205 SER A C 1
ATOM 1596 O O . SER A 1 205 ? 8.013 -12.933 17.252 1.00 42.97 205 SER A O 1
ATOM 1598 N N . THR A 1 206 ? 7.894 -14.254 15.449 1.00 38.62 206 THR A N 1
ATOM 1599 C CA . THR A 1 206 ? 8.462 -15.422 16.127 1.00 38.62 206 THR A CA 1
ATOM 1600 C C . THR A 1 206 ? 9.976 -15.409 15.990 1.00 38.62 206 THR A C 1
ATOM 1602 O O . THR A 1 206 ? 10.536 -15.953 15.039 1.00 38.62 206 THR A O 1
ATOM 1605 N N . ASP A 1 207 ? 10.646 -14.801 16.967 1.00 32.66 207 ASP A N 1
ATOM 1606 C CA . ASP A 1 207 ? 12.035 -15.140 17.269 1.00 32.66 207 ASP A CA 1
ATOM 1607 C C . ASP A 1 207 ? 12.116 -16.675 17.417 1.00 32.66 207 ASP A C 1
ATOM 1609 O O . ASP A 1 207 ? 11.254 -17.263 18.090 1.00 32.66 207 ASP A O 1
ATOM 1613 N N . PRO A 1 208 ? 13.090 -17.374 16.802 1.00 39.03 208 PRO A N 1
ATOM 1614 C CA . PRO A 1 208 ? 13.296 -18.774 17.120 1.00 39.03 208 PRO A CA 1
ATOM 1615 C C . PRO A 1 208 ? 13.560 -18.846 18.622 1.00 39.03 208 PRO A C 1
ATOM 1617 O O . PRO A 1 208 ? 14.533 -18.276 19.117 1.00 39.03 208 PRO A O 1
ATOM 1620 N N . SER A 1 209 ? 12.668 -19.516 19.358 1.00 39.75 209 SER A N 1
ATOM 1621 C CA . SER A 1 209 ? 12.879 -19.775 20.781 1.00 39.75 209 SER A CA 1
ATOM 1622 C C . SER A 1 209 ? 14.312 -20.284 20.969 1.00 39.75 209 SER A C 1
ATOM 1624 O O . SER A 1 209 ? 14.728 -21.168 20.207 1.00 39.75 209 SER A O 1
ATOM 1626 N N . PRO A 1 210 ? 15.092 -19.739 21.924 1.00 39.69 210 PRO A N 1
ATOM 1627 C CA . PRO A 1 210 ? 16.445 -20.218 22.147 1.00 39.69 210 PRO A CA 1
ATOM 1628 C C . PRO A 1 210 ? 16.385 -21.731 22.384 1.00 39.69 210 PRO A C 1
ATOM 1630 O O . PRO A 1 210 ? 15.440 -22.202 23.031 1.00 39.69 210 PRO A O 1
ATOM 1633 N N . PRO A 1 211 ? 17.343 -22.505 21.839 1.00 41.03 211 PRO A N 1
ATOM 1634 C CA . PRO A 1 211 ? 17.313 -23.953 21.944 1.00 41.03 211 PRO A CA 1
ATOM 1635 C C . PRO A 1 211 ? 17.181 -24.321 23.416 1.00 41.03 211 PRO A C 1
ATOM 1637 O O . PRO A 1 211 ? 17.986 -23.894 24.245 1.00 41.03 211 PRO A O 1
ATOM 1640 N N . SER A 1 212 ? 16.127 -25.069 23.740 1.00 43.22 212 SER A N 1
ATOM 1641 C CA . SER A 1 212 ? 15.909 -25.580 25.084 1.00 43.22 212 SER A CA 1
ATOM 1642 C C . SER A 1 212 ? 17.168 -26.335 25.494 1.00 43.22 212 SER A C 1
ATOM 1644 O O . SER A 1 212 ? 17.525 -27.331 24.864 1.00 43.22 212 SER A O 1
ATOM 1646 N N . SER A 1 213 ? 17.879 -25.821 26.499 1.00 39.12 213 SER A N 1
ATOM 1647 C CA . SER A 1 213 ? 19.065 -26.477 27.036 1.00 39.12 213 SER A CA 1
ATOM 1648 C C . SER A 1 213 ? 18.724 -27.934 27.353 1.00 39.12 213 SER A C 1
ATOM 1650 O O . SER A 1 213 ? 17.688 -28.178 27.980 1.00 39.12 213 SER A O 1
ATOM 1652 N N . PRO A 1 214 ? 19.552 -28.908 26.941 1.00 53.97 214 PRO A N 1
ATOM 1653 C CA . PRO A 1 214 ? 19.283 -30.297 27.251 1.00 53.97 214 PRO A CA 1
ATOM 1654 C C . PRO A 1 214 ? 19.381 -30.473 28.765 1.00 53.97 214 PRO A C 1
ATOM 1656 O O . PRO A 1 214 ? 20.428 -30.252 29.372 1.00 53.97 214 PRO A O 1
ATOM 1659 N N . THR A 1 215 ? 18.271 -30.851 29.384 1.00 50.16 215 THR A N 1
ATOM 1660 C CA . THR A 1 215 ? 18.270 -31.466 30.705 1.00 50.16 215 THR A CA 1
ATOM 1661 C C . THR A 1 215 ? 18.891 -32.854 30.572 1.00 50.16 215 THR A C 1
ATOM 1663 O O . THR A 1 215 ? 18.261 -33.778 30.058 1.00 50.16 215 THR A O 1
ATOM 1666 N N . GLY A 1 216 ? 20.141 -32.984 31.016 1.00 42.84 216 GLY A N 1
ATOM 1667 C CA . GLY A 1 216 ? 20.881 -34.244 31.098 1.00 42.84 216 GLY A CA 1
ATOM 1668 C C . GLY A 1 216 ? 22.174 -34.078 31.871 1.00 42.84 216 GLY A C 1
ATOM 1669 O O . GLY A 1 216 ? 23.069 -33.389 31.338 1.00 42.84 216 GLY A O 1
#

pLDDT: mean 82.21, std 13.49, range [32.66, 96.31]

Organism: NCBI:txid38502

Radius of gyration: 18.8 Å; chains: 1; bounding box: 47×56×51 Å

Secondary structure (DSSP, 8-state):
-PPPPPHHHHTT-TTS-HHHHHHHHHHHHHHHHHHHHHHHH--SS--GGG---SSS-HHHHS-STTGGG--HHHHHHHHHHHHHHHHHHHHSTTPPPSSHHHHHHHHHHHHHHHHHHHHHHHHHHHTPPPSS-S---GGG---TTHHHHH-S--GGGGGG-GGGTTGGG-HHHHHHHT--GGGSTTTTTSPPTT---S-SGGGGS-PPPPP-----

Sequence (216 aa):
MPGRATSQDFAAWLELNPDTRAHLWLTCSLLVDELRAELDATDADCQPWEVELGPFGFADCLPSATRGSYDAYTALAFTHALDAVIWKLGNQPGTQPSCTMEAFAMRAVLERAEILVEELQEVLDSGEPPWWSTGHDPGAVDMESIPDLVFQDLDHEMLFMPHLDGIENDEQLAAVLGLGEELTVRGWLTPYDNATDRGHPLTWSTDPSPPSSPTG